Protein AF-A0A5D4XPS7-F1 (afdb_monomer)

Structure (mmCIF, N/CA/C/O backbone):
data_AF-A0A5D4XPS7-F1
#
_entry.id   AF-A0A5D4XPS7-F1
#
loop_
_atom_site.group_PDB
_atom_site.id
_atom_site.type_symbol
_atom_site.label_atom_id
_atom_site.label_alt_id
_atom_site.label_comp_id
_atom_site.label_asym_id
_atom_site.label_entity_id
_atom_site.label_seq_id
_atom_site.pdbx_PDB_ins_code
_atom_site.Cartn_x
_atom_site.Cartn_y
_atom_site.Cartn_z
_atom_site.occupancy
_atom_site.B_iso_or_equiv
_atom_site.auth_seq_id
_atom_site.auth_comp_id
_atom_site.auth_asym_id
_atom_site.auth_atom_id
_atom_site.pdbx_PDB_model_num
ATOM 1 N N . MET A 1 1 ? 39.980 9.188 -31.873 1.00 44.34 1 MET A N 1
ATOM 2 C CA . MET A 1 1 ? 38.703 8.887 -31.192 1.00 44.34 1 MET A CA 1
ATOM 3 C C . MET A 1 1 ? 39.044 8.395 -29.801 1.00 44.34 1 MET A C 1
ATOM 5 O O . MET A 1 1 ? 39.620 7.324 -29.683 1.00 44.34 1 MET A O 1
ATOM 9 N N . GLN A 1 2 ? 38.826 9.228 -28.786 1.00 41.78 2 GLN A N 1
ATOM 10 C CA . GLN A 1 2 ? 39.013 8.862 -27.382 1.00 41.78 2 GLN A CA 1
ATOM 11 C C . GLN A 1 2 ? 37.718 8.204 -26.903 1.00 41.78 2 GLN A C 1
ATOM 13 O O . GLN A 1 2 ? 36.643 8.767 -27.108 1.00 41.78 2 GLN A O 1
ATOM 18 N N . ALA A 1 3 ? 37.827 6.999 -26.347 1.00 45.41 3 ALA A N 1
ATOM 19 C CA . ALA A 1 3 ? 36.728 6.337 -25.664 1.00 45.41 3 ALA A CA 1
ATOM 20 C C . ALA A 1 3 ? 36.343 7.187 -24.447 1.00 45.41 3 ALA A C 1
ATOM 22 O O . ALA A 1 3 ? 37.212 7.554 -23.655 1.00 45.41 3 ALA A O 1
ATOM 23 N N . ALA A 1 4 ? 35.065 7.550 -24.351 1.00 45.12 4 ALA A N 1
ATOM 24 C CA . ALA A 1 4 ? 34.533 8.203 -23.170 1.00 45.12 4 ALA A CA 1
ATOM 25 C C . ALA A 1 4 ? 34.542 7.191 -22.021 1.00 45.12 4 ALA A C 1
ATOM 27 O O . ALA A 1 4 ? 33.941 6.122 -22.115 1.00 45.12 4 ALA A O 1
ATOM 28 N N . ASP A 1 5 ? 35.275 7.546 -20.977 1.00 45.25 5 ASP A N 1
ATOM 29 C CA . ASP A 1 5 ? 35.349 6.845 -19.708 1.00 45.25 5 ASP A CA 1
ATOM 30 C C . ASP A 1 5 ? 33.995 7.008 -18.998 1.00 45.25 5 ASP A C 1
ATOM 32 O O . ASP A 1 5 ? 33.652 8.094 -18.520 1.00 45.25 5 ASP A O 1
ATOM 36 N N . VAL A 1 6 ? 33.165 5.961 -19.018 1.00 51.44 6 VAL A N 1
ATOM 37 C CA . VAL A 1 6 ? 31.912 5.925 -18.255 1.00 51.44 6 VAL A CA 1
ATOM 38 C C . VAL A 1 6 ? 32.294 5.607 -16.817 1.00 51.44 6 VAL A C 1
ATOM 40 O O . VAL A 1 6 ? 32.421 4.450 -16.427 1.00 51.44 6 VAL A O 1
ATOM 43 N N . SER A 1 7 ? 32.532 6.663 -16.044 1.00 47.09 7 SER A N 1
ATOM 44 C CA . SER A 1 7 ? 32.774 6.579 -14.607 1.00 47.09 7 SER A CA 1
ATOM 45 C C . SER A 1 7 ? 31.604 5.868 -13.920 1.00 47.09 7 SER A C 1
ATOM 47 O O . SER A 1 7 ? 30.506 6.416 -13.805 1.00 47.09 7 SER A O 1
ATOM 49 N N . SER A 1 8 ? 31.842 4.641 -13.456 1.00 55.25 8 SER A N 1
ATOM 50 C CA . SER A 1 8 ? 30.945 3.871 -12.595 1.00 55.25 8 SER A CA 1
ATOM 51 C C . SER A 1 8 ? 30.990 4.437 -11.170 1.00 55.25 8 SER A C 1
ATOM 53 O O . SER A 1 8 ? 31.601 3.862 -10.266 1.00 55.25 8 SER A O 1
ATOM 55 N N . GLY A 1 9 ? 30.398 5.616 -10.978 1.00 47.28 9 GLY A N 1
ATOM 56 C CA . GLY A 1 9 ? 30.075 6.116 -9.644 1.00 47.28 9 GLY A CA 1
ATOM 57 C C . GLY A 1 9 ? 28.975 5.260 -9.000 1.00 47.28 9 GLY A C 1
ATOM 58 O O . GLY A 1 9 ? 28.216 4.608 -9.720 1.00 47.28 9 GLY A O 1
ATOM 59 N N . PRO A 1 10 ? 28.860 5.235 -7.660 1.00 48.66 10 PRO A N 1
ATOM 60 C CA . PRO A 1 10 ? 27.752 4.551 -7.008 1.00 48.66 10 PRO A CA 1
ATOM 61 C C . PRO A 1 10 ? 26.437 5.187 -7.471 1.00 48.66 10 PRO A C 1
ATOM 63 O O . PRO A 1 10 ? 26.188 6.367 -7.217 1.00 48.66 10 PRO A O 1
ATOM 66 N N . VAL A 1 11 ? 25.611 4.410 -8.175 1.00 58.53 11 VAL A N 1
ATOM 67 C CA . VAL A 1 11 ? 24.243 4.804 -8.519 1.00 58.53 11 VAL A CA 1
ATOM 68 C C . VAL A 1 11 ? 23.503 4.994 -7.199 1.00 58.53 11 VAL A C 1
ATOM 70 O O . VAL A 1 11 ? 23.379 4.056 -6.411 1.00 58.53 11 VAL A O 1
ATOM 73 N N . ALA A 1 12 ? 23.083 6.226 -6.913 1.00 67.44 12 ALA A N 1
ATOM 74 C CA . ALA A 1 12 ? 22.294 6.509 -5.723 1.00 67.44 12 ALA A CA 1
ATOM 75 C C . ALA A 1 12 ? 21.008 5.672 -5.766 1.00 67.44 12 ALA A C 1
ATOM 77 O O . ALA A 1 12 ? 20.373 5.565 -6.816 1.00 67.44 12 ALA A O 1
ATOM 78 N N . ALA A 1 13 ? 20.633 5.073 -4.634 1.00 68.88 13 ALA A N 1
ATOM 79 C CA . ALA A 1 13 ? 19.375 4.345 -4.546 1.00 68.88 13 ALA A CA 1
ATOM 80 C C . ALA A 1 13 ? 18.206 5.288 -4.900 1.00 68.88 13 ALA A C 1
ATOM 82 O O . ALA A 1 13 ? 18.238 6.458 -4.496 1.00 68.88 13 ALA A O 1
ATOM 83 N N . PRO A 1 14 ? 17.194 4.814 -5.651 1.00 85.94 14 PRO A N 1
ATOM 84 C CA . PRO A 1 14 ? 16.041 5.636 -5.988 1.00 85.94 14 PRO A CA 1
ATOM 85 C C . PRO A 1 14 ? 15.362 6.165 -4.712 1.00 85.94 14 PRO A C 1
ATOM 87 O O . PRO A 1 14 ? 15.366 5.472 -3.689 1.00 85.94 14 PRO A O 1
ATOM 90 N N . PRO A 1 15 ? 14.779 7.376 -4.731 1.00 93.00 15 PRO A N 1
ATOM 91 C CA . PRO A 1 15 ? 14.067 7.912 -3.577 1.00 93.00 15 PRO A CA 1
ATOM 92 C C . PRO A 1 15 ? 12.912 7.002 -3.146 1.00 93.00 15 PRO A C 1
ATOM 94 O O . PRO A 1 15 ? 12.106 6.581 -3.976 1.00 93.00 15 PRO A O 1
ATOM 97 N N . LEU A 1 16 ? 12.804 6.737 -1.843 1.00 95.12 16 LEU A N 1
ATOM 98 C CA . LEU A 1 16 ? 11.671 6.029 -1.254 1.00 95.12 16 LEU A CA 1
ATOM 99 C C . LEU A 1 16 ? 10.563 7.026 -0.891 1.00 95.12 16 LEU A C 1
ATOM 101 O O . LEU A 1 16 ? 10.790 8.004 -0.180 1.00 95.12 16 LEU A O 1
ATOM 105 N N . ALA A 1 17 ? 9.349 6.750 -1.350 1.00 97.12 17 ALA A N 1
ATOM 106 C CA . ALA A 1 17 ? 8.132 7.416 -0.923 1.00 97.12 17 ALA A CA 1
ATOM 107 C C . ALA A 1 17 ? 7.224 6.420 -0.202 1.00 97.12 17 ALA A C 1
ATOM 109 O O . ALA A 1 17 ? 7.043 5.283 -0.641 1.00 97.12 17 ALA A O 1
ATOM 110 N N . ILE A 1 18 ? 6.624 6.855 0.906 1.00 98.31 18 ILE A N 1
ATOM 111 C CA . ILE A 1 18 ? 5.728 6.016 1.702 1.00 98.31 18 ILE A CA 1
ATOM 112 C C . ILE A 1 18 ? 4.427 6.768 1.909 1.00 98.31 18 ILE A C 1
ATOM 114 O O . ILE A 1 18 ? 4.424 7.900 2.394 1.00 98.31 18 ILE A O 1
ATOM 118 N N . PHE A 1 19 ? 3.305 6.154 1.551 1.00 98.38 19 PHE A N 1
ATOM 119 C CA . PHE A 1 19 ? 2.010 6.819 1.620 1.00 98.38 19 PHE A CA 1
ATOM 120 C C . PHE A 1 19 ? 0.863 5.842 1.839 1.00 98.38 19 PHE A C 1
ATOM 122 O O . PHE A 1 19 ? 0.928 4.670 1.476 1.00 98.38 19 PHE A O 1
ATOM 129 N N . VAL A 1 20 ? -0.222 6.351 2.418 1.00 98.44 20 VAL A N 1
ATOM 130 C CA . VAL A 1 20 ? -1.522 5.687 2.368 1.00 98.44 20 VAL A CA 1
ATOM 131 C C . VAL A 1 20 ? -2.231 6.127 1.097 1.00 98.44 20 VAL A C 1
ATOM 133 O O . VAL A 1 20 ? -2.405 7.330 0.880 1.00 98.44 20 VAL A O 1
ATOM 136 N N . GLY A 1 21 ? -2.661 5.172 0.279 1.00 97.88 21 GLY A N 1
ATOM 137 C CA . GLY A 1 21 ? -3.407 5.418 -0.951 1.00 97.88 21 GLY A CA 1
ATOM 138 C C . GLY A 1 21 ? -4.725 4.653 -1.001 1.00 97.88 21 GLY A C 1
ATOM 139 O O . GLY A 1 21 ? -4.841 3.579 -0.411 1.00 97.88 21 GLY A O 1
ATOM 140 N N . ARG A 1 22 ? -5.699 5.200 -1.736 1.00 97.62 22 ARG A N 1
ATOM 141 C CA . ARG A 1 22 ? -6.891 4.474 -2.194 1.00 97.62 22 ARG A CA 1
ATOM 142 C C . ARG A 1 22 ? -6.616 3.837 -3.549 1.00 97.62 22 ARG A C 1
ATOM 144 O O . ARG A 1 22 ? -6.176 4.542 -4.454 1.00 97.62 22 ARG A O 1
ATOM 151 N N . LEU A 1 23 ? -6.881 2.545 -3.686 1.00 97.25 23 LEU A N 1
ATOM 152 C CA . LEU A 1 23 ? -6.766 1.830 -4.950 1.00 97.25 23 LEU A CA 1
ATOM 153 C C . LEU A 1 23 ? -7.866 2.299 -5.911 1.00 97.25 23 LEU A C 1
ATOM 155 O O . LEU A 1 23 ? -9.039 2.316 -5.556 1.00 97.25 23 LEU A O 1
ATOM 159 N N . LEU A 1 24 ? -7.478 2.694 -7.121 1.00 97.06 24 LEU A N 1
ATOM 160 C CA . LEU A 1 24 ? -8.392 3.130 -8.178 1.00 97.06 24 LEU A CA 1
ATOM 161 C C . LEU A 1 24 ? -8.594 2.043 -9.232 1.00 97.06 24 LEU A C 1
ATOM 163 O O . LEU A 1 24 ? -9.715 1.821 -9.677 1.00 97.06 24 LEU A O 1
ATOM 167 N N . SER A 1 25 ? -7.512 1.385 -9.649 1.00 96.81 25 SER A N 1
ATOM 168 C CA . SER A 1 25 ? -7.567 0.319 -10.646 1.00 96.81 25 SER A CA 1
ATOM 169 C C . SER A 1 25 ? -6.362 -0.609 -10.554 1.00 96.81 25 SER A C 1
ATOM 171 O O . SER A 1 25 ? -5.295 -0.232 -10.060 1.00 96.81 25 SER A O 1
ATOM 173 N N . ILE A 1 26 ? -6.553 -1.814 -11.078 1.00 95.75 26 ILE A N 1
ATOM 174 C CA . ILE A 1 26 ? -5.530 -2.838 -11.259 1.00 95.75 26 ILE A CA 1
ATOM 175 C C . ILE A 1 26 ? -5.499 -3.156 -12.751 1.00 95.75 26 ILE A C 1
ATOM 177 O O . ILE A 1 26 ? -6.541 -3.396 -13.355 1.00 95.75 26 ILE A O 1
ATOM 181 N N . GLU A 1 27 ? -4.313 -3.148 -13.340 1.00 94.31 27 GLU A N 1
ATOM 182 C CA . GLU A 1 27 ? -4.081 -3.553 -14.724 1.00 94.31 27 GLU A CA 1
ATOM 183 C C . GLU A 1 27 ? -3.047 -4.677 -14.718 1.00 94.31 27 GLU A C 1
ATOM 185 O O . GLU A 1 27 ? -1.959 -4.504 -14.175 1.00 94.31 27 GLU A O 1
ATOM 190 N N . GLU A 1 28 ? -3.389 -5.834 -15.276 1.00 91.50 28 GLU A N 1
ATOM 191 C CA . GLU A 1 28 ? -2.428 -6.917 -15.489 1.00 91.50 28 GLU A CA 1
ATOM 192 C C . GLU A 1 28 ? -1.518 -6.565 -16.670 1.00 91.50 28 GLU A C 1
ATOM 194 O O . GLU A 1 28 ? -1.976 -6.023 -17.678 1.00 91.50 28 GLU A O 1
ATOM 199 N N . VAL A 1 29 ? -0.224 -6.843 -16.538 1.00 90.38 29 VAL A N 1
ATOM 200 C CA . VAL A 1 29 ? 0.773 -6.544 -17.569 1.00 90.38 29 VAL A CA 1
ATOM 201 C C . VAL A 1 29 ? 1.619 -7.765 -17.881 1.00 90.38 29 VAL A C 1
ATOM 203 O O . VAL A 1 29 ? 1.884 -8.592 -17.011 1.00 90.38 29 VAL A O 1
ATOM 206 N N . ASP A 1 30 ? 2.086 -7.829 -19.127 1.00 86.62 30 ASP A N 1
ATOM 207 C CA . ASP A 1 30 ? 2.948 -8.907 -19.604 1.00 86.62 30 ASP A CA 1
ATOM 208 C C . ASP A 1 30 ? 4.204 -9.032 -18.733 1.00 86.62 30 ASP A C 1
ATOM 210 O O . ASP A 1 30 ? 4.862 -8.032 -18.428 1.00 86.62 30 ASP A O 1
ATOM 214 N N . THR A 1 31 ? 4.527 -10.254 -18.326 1.00 84.81 31 THR A N 1
ATOM 215 C CA . THR A 1 31 ? 5.698 -10.572 -17.510 1.00 84.81 31 THR A CA 1
ATOM 216 C C . THR A 1 31 ? 6.909 -10.974 -18.340 1.00 84.81 31 THR A C 1
ATOM 218 O O . THR A 1 31 ? 7.999 -11.092 -17.773 1.00 84.81 31 THR A O 1
ATOM 221 N N . ASP A 1 32 ? 6.759 -11.130 -19.660 1.00 79.06 32 ASP A N 1
ATOM 222 C CA . ASP A 1 32 ? 7.887 -11.327 -20.560 1.00 79.06 32 ASP A CA 1
ATOM 223 C C . ASP A 1 32 ? 8.780 -10.077 -20.552 1.00 79.06 32 ASP A C 1
ATOM 225 O O . ASP A 1 32 ? 8.355 -8.937 -20.778 1.00 79.06 32 ASP A O 1
ATOM 229 N N . CYS A 1 33 ? 10.049 -10.285 -20.229 1.00 74.38 33 CYS A N 1
ATOM 230 C CA . CYS A 1 33 ? 11.081 -9.258 -20.192 1.00 74.38 33 CYS A CA 1
ATOM 231 C C . CYS A 1 33 ? 12.250 -9.580 -21.138 1.00 74.38 33 CYS A C 1
ATOM 233 O O . CYS A 1 33 ? 13.291 -8.927 -21.063 1.00 74.38 33 CYS A O 1
ATOM 235 N N . GLY A 1 34 ? 12.053 -10.529 -22.060 1.00 73.25 34 GLY A N 1
ATOM 236 C CA . GLY A 1 34 ? 12.983 -10.865 -23.128 1.00 73.25 34 GLY A CA 1
ATOM 237 C C . GLY A 1 34 ? 14.111 -11.816 -22.727 1.00 73.25 34 GLY A C 1
ATOM 238 O O . GLY A 1 34 ? 14.169 -12.375 -21.629 1.00 73.25 34 GLY A O 1
ATOM 239 N N . GLU A 1 35 ? 15.037 -12.014 -23.664 1.00 63.91 35 GLU A N 1
ATOM 240 C CA . GLU A 1 35 ? 16.210 -12.861 -23.462 1.00 63.91 35 GLU A CA 1
ATOM 241 C C . GLU A 1 35 ? 17.096 -12.247 -22.363 1.00 63.91 35 GLU A C 1
ATOM 243 O O . GLU A 1 35 ? 17.507 -11.092 -22.468 1.00 63.91 35 GLU A O 1
ATOM 248 N N . ASN A 1 36 ? 17.417 -13.034 -21.328 1.00 67.56 36 ASN A N 1
ATOM 249 C CA . ASN A 1 36 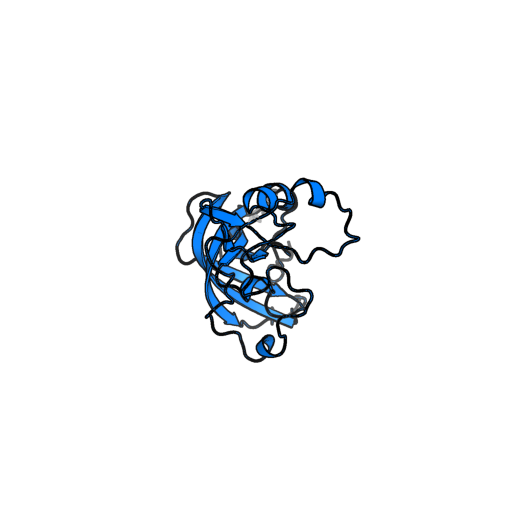? 18.226 -12.680 -20.142 1.00 67.56 36 ASN A CA 1
ATOM 250 C C . ASN A 1 36 ? 17.485 -12.119 -18.917 1.00 67.56 36 ASN A C 1
ATOM 252 O O . ASN A 1 36 ? 18.138 -11.606 -18.004 1.00 67.56 36 ASN A O 1
ATOM 256 N N . CYS A 1 37 ? 16.166 -12.283 -18.828 1.00 68.31 37 CYS A N 1
ATOM 257 C CA . CYS A 1 37 ? 15.444 -12.029 -17.588 1.00 68.31 37 CYS A CA 1
ATOM 258 C C . CYS A 1 37 ? 14.810 -13.301 -17.001 1.00 68.31 37 CYS A C 1
ATOM 260 O O . CYS A 1 37 ? 14.457 -14.233 -17.723 1.00 68.31 37 CYS A O 1
ATOM 262 N N . ALA A 1 38 ? 14.674 -13.348 -15.673 1.00 67.69 38 ALA A N 1
ATOM 263 C CA . ALA A 1 38 ? 13.830 -14.350 -15.031 1.00 67.69 38 ALA A CA 1
ATOM 264 C C . ALA A 1 38 ? 12.374 -13.868 -15.134 1.00 67.69 38 ALA A C 1
ATOM 266 O O . ALA A 1 38 ? 12.076 -12.803 -14.583 1.00 67.69 38 ALA A O 1
ATOM 267 N N . PRO A 1 39 ? 11.486 -14.591 -15.840 1.00 71.00 39 PRO A N 1
ATOM 268 C CA . PRO A 1 39 ? 10.094 -14.189 -15.937 1.00 71.00 39 PRO A CA 1
ATOM 269 C C . PRO A 1 39 ? 9.426 -14.293 -14.565 1.00 71.00 39 PRO A C 1
ATOM 271 O O . PRO A 1 39 ? 9.730 -15.183 -13.764 1.00 71.00 39 PRO A O 1
ATOM 274 N N . PHE A 1 40 ? 8.496 -13.380 -14.311 1.00 81.75 40 PHE A N 1
ATOM 275 C CA . PHE A 1 40 ? 7.566 -13.496 -13.196 1.00 81.75 40 PHE A CA 1
ATOM 276 C C . PHE A 1 40 ? 6.306 -14.221 -13.647 1.00 81.75 40 PHE A C 1
ATOM 278 O O . PHE A 1 40 ? 5.916 -14.146 -14.810 1.00 81.75 40 PHE A O 1
ATOM 285 N N . ASP A 1 41 ? 5.641 -14.890 -12.712 1.00 82.56 41 ASP A N 1
ATOM 286 C CA . ASP A 1 41 ? 4.363 -15.545 -13.003 1.00 82.56 41 ASP A CA 1
ATOM 287 C C . ASP A 1 41 ? 3.223 -14.523 -13.115 1.00 82.56 41 ASP A C 1
ATOM 289 O O . ASP A 1 41 ? 2.174 -14.824 -13.671 1.00 82.56 41 ASP A O 1
ATOM 293 N N . SER A 1 42 ? 3.423 -13.317 -12.571 1.00 86.19 42 SER A N 1
ATOM 294 C CA . SER A 1 42 ? 2.423 -12.252 -12.544 1.00 86.19 42 SER A CA 1
ATOM 295 C C . SER A 1 42 ? 3.047 -10.854 -12.558 1.00 86.19 42 SER A C 1
ATOM 297 O O . SER A 1 42 ? 4.115 -10.624 -11.977 1.00 86.19 42 SER A O 1
ATOM 299 N N . GLY A 1 43 ? 2.361 -9.916 -13.211 1.00 89.81 43 GLY A N 1
ATOM 300 C CA . GLY A 1 43 ? 2.746 -8.514 -13.324 1.00 89.81 43 GLY A CA 1
ATOM 301 C C . GLY A 1 43 ? 1.516 -7.618 -13.274 1.00 89.81 43 GLY A C 1
ATOM 302 O O . GLY A 1 43 ? 0.525 -7.891 -13.945 1.00 89.81 43 GLY A O 1
ATOM 303 N N . TYR A 1 44 ? 1.576 -6.535 -12.498 1.00 92.31 44 TYR A N 1
ATOM 304 C CA . TYR A 1 44 ? 0.479 -5.572 -12.397 1.00 92.31 44 TYR A CA 1
ATOM 305 C C . TYR A 1 44 ? 0.977 -4.131 -12.356 1.00 92.31 44 TYR A C 1
ATOM 307 O O . TYR A 1 44 ? 2.012 -3.818 -11.761 1.00 92.31 44 TYR A O 1
ATOM 315 N N . VAL A 1 45 ? 0.165 -3.235 -12.907 1.00 94.88 45 VAL A N 1
ATOM 316 C CA . VAL A 1 45 ? 0.181 -1.807 -12.606 1.00 94.88 45 VAL A CA 1
ATOM 317 C C . VAL A 1 45 ? -0.974 -1.512 -11.657 1.00 94.88 45 VAL A C 1
ATOM 319 O O . VAL A 1 45 ? -2.145 -1.695 -11.987 1.00 94.88 45 VAL A O 1
ATOM 322 N N . LEU A 1 46 ? -0.637 -1.028 -10.466 1.00 96.44 46 LEU A N 1
ATOM 323 C CA . LEU A 1 46 ? -1.595 -0.605 -9.455 1.00 96.44 46 LEU A CA 1
ATOM 324 C C . LEU A 1 46 ? -1.697 0.920 -9.470 1.00 96.44 46 LEU A C 1
ATOM 326 O O . LEU A 1 46 ? -0.689 1.619 -9.336 1.00 96.44 46 LEU A O 1
ATOM 330 N N . VAL A 1 47 ? -2.908 1.451 -9.622 1.00 97.81 47 VAL A N 1
ATOM 331 C CA . VAL A 1 47 ? -3.145 2.898 -9.684 1.00 97.81 47 VAL A CA 1
ATOM 332 C C . VAL A 1 47 ? -3.775 3.362 -8.381 1.00 97.81 47 VAL A C 1
ATOM 334 O O . VAL A 1 47 ? -4.862 2.915 -8.027 1.00 97.81 47 VAL A O 1
ATOM 337 N N . TYR A 1 48 ? -3.117 4.282 -7.679 1.00 97.94 48 TYR A N 1
ATOM 338 C CA . TYR A 1 48 ? -3.547 4.765 -6.369 1.00 97.94 48 TYR A CA 1
ATOM 339 C C . TYR A 1 48 ? -3.776 6.276 -6.348 1.00 97.94 48 TYR A C 1
ATOM 341 O O . TYR A 1 48 ? -3.003 7.049 -6.907 1.00 97.94 48 TYR A O 1
ATOM 349 N N . GLN A 1 49 ? -4.801 6.713 -5.622 1.00 97.88 49 GLN A N 1
ATOM 350 C CA . GLN A 1 49 ? -4.950 8.096 -5.179 1.00 97.88 49 GLN A CA 1
ATOM 351 C C . GLN A 1 49 ? -4.260 8.264 -3.816 1.00 97.88 49 GLN A C 1
ATOM 353 O O . GLN A 1 49 ? -4.729 7.665 -2.842 1.00 97.88 49 GLN A O 1
ATOM 358 N N . PRO A 1 50 ? -3.194 9.077 -3.684 1.00 97.88 50 PRO A N 1
ATOM 359 C CA . PRO A 1 50 ? -2.595 9.359 -2.382 1.00 97.88 50 PRO A CA 1
ATOM 360 C C . PRO A 1 50 ? -3.588 10.057 -1.448 1.00 97.88 50 PRO A C 1
ATOM 362 O O . PRO A 1 50 ? -4.210 11.054 -1.813 1.00 97.88 50 PRO A O 1
ATOM 365 N N . LEU A 1 51 ? -3.719 9.540 -0.227 1.00 97.25 51 LEU A N 1
ATOM 366 C CA . LEU A 1 51 ? -4.562 10.103 0.832 1.00 97.25 51 LEU A CA 1
ATOM 367 C C . LEU A 1 51 ? -3.730 10.774 1.927 1.00 97.25 51 LEU A C 1
ATOM 369 O O . LEU A 1 51 ? -4.132 11.799 2.474 1.00 97.25 51 LEU A O 1
ATOM 373 N N . LYS A 1 52 ? -2.577 10.187 2.271 1.00 97.25 52 LYS A N 1
ATOM 374 C CA . LYS A 1 52 ? -1.656 10.710 3.287 1.00 97.25 52 LYS A CA 1
ATOM 375 C C . LYS A 1 52 ? -0.222 10.327 2.937 1.00 97.25 52 LYS A C 1
ATOM 377 O O . LYS A 1 52 ? 0.082 9.141 2.862 1.00 97.25 52 LYS A O 1
ATOM 382 N N . SER A 1 53 ? 0.650 11.319 2.776 1.00 97.44 53 SER A N 1
ATOM 383 C CA . SER A 1 53 ? 2.096 11.085 2.703 1.00 97.44 53 SER A CA 1
ATOM 384 C C . SER A 1 53 ? 2.652 10.817 4.105 1.00 97.44 53 SER A C 1
ATOM 386 O O . SER A 1 53 ? 2.271 11.494 5.065 1.00 97.44 53 SER A O 1
ATOM 388 N N . MET A 1 54 ? 3.508 9.805 4.216 1.00 96.81 54 MET A N 1
ATOM 389 C CA . MET A 1 54 ? 4.203 9.403 5.442 1.00 96.81 54 MET A CA 1
ATOM 390 C C . MET A 1 54 ? 5.705 9.696 5.326 1.00 96.81 54 MET A C 1
ATOM 392 O O . MET A 1 54 ? 6.319 10.097 6.309 1.00 96.81 54 MET A O 1
ATOM 396 N N . GLU A 1 55 ? 6.266 9.550 4.120 1.00 95.44 55 GLU A N 1
ATOM 397 C CA . GLU A 1 55 ? 7.655 9.858 3.767 1.00 95.44 55 GLU A CA 1
ATOM 398 C C . GLU A 1 55 ? 7.753 10.269 2.285 1.00 95.44 55 GLU A C 1
ATOM 400 O O . GLU A 1 55 ? 6.928 9.852 1.471 1.00 95.44 55 GLU A O 1
ATOM 405 N N . GLY A 1 56 ? 8.748 11.087 1.923 1.00 86.75 56 GLY A N 1
ATOM 406 C CA . GLY A 1 56 ? 9.002 11.492 0.529 1.00 86.75 56 GLY A CA 1
ATOM 407 C C . GLY A 1 56 ? 8.222 12.722 0.034 1.00 86.75 56 GLY A C 1
ATOM 408 O O . GLY A 1 56 ? 8.397 13.137 -1.107 1.00 86.75 56 GLY A O 1
ATOM 409 N N . GLY A 1 57 ? 7.407 13.358 0.885 1.00 88.94 57 GLY A N 1
ATOM 410 C CA . GLY A 1 57 ? 6.657 14.576 0.541 1.00 88.94 57 GLY A CA 1
ATOM 411 C C . GLY A 1 57 ? 5.375 14.320 -0.272 1.00 88.94 57 GLY A C 1
ATOM 412 O O . GLY A 1 57 ? 4.916 13.179 -0.363 1.00 88.94 57 GLY A O 1
ATOM 413 N N . PRO A 1 58 ? 4.718 15.375 -0.796 1.00 89.25 58 PRO A N 1
ATOM 414 C CA . PRO A 1 58 ? 3.516 15.231 -1.617 1.00 89.25 58 PRO A CA 1
ATOM 415 C C . PRO A 1 58 ? 3.808 14.479 -2.921 1.00 89.25 58 PRO A C 1
ATOM 417 O O . PRO A 1 58 ? 4.753 14.814 -3.630 1.00 89.25 58 PRO A O 1
ATOM 420 N N . LEU A 1 59 ? 2.962 13.503 -3.250 1.00 92.50 59 LEU A N 1
ATOM 421 C CA . LEU A 1 59 ? 3.055 12.712 -4.478 1.00 92.50 59 LEU A CA 1
ATOM 422 C C . LEU A 1 59 ? 2.063 13.205 -5.541 1.00 92.50 59 LEU A C 1
ATOM 424 O O . LEU A 1 59 ? 1.019 13.768 -5.185 1.00 92.50 59 LEU A O 1
ATOM 428 N N . PRO A 1 60 ? 2.347 12.976 -6.837 1.00 91.31 60 PRO A N 1
ATOM 429 C CA . PRO A 1 60 ? 1.361 13.174 -7.893 1.00 91.31 60 PRO A CA 1
ATOM 430 C C . PRO A 1 60 ? 0.128 12.290 -7.661 1.00 91.31 60 PRO A C 1
ATOM 432 O O . PRO A 1 60 ? 0.194 11.270 -6.982 1.00 91.31 60 PRO A O 1
ATOM 435 N N . SER A 1 61 ? -1.014 12.682 -8.222 1.00 93.81 61 SER A N 1
ATOM 436 C CA . SER A 1 61 ? -2.256 11.913 -8.121 1.00 93.81 61 SER A CA 1
ATOM 437 C C . SER A 1 61 ? -2.898 11.777 -9.506 1.00 93.81 61 SER A C 1
ATOM 439 O O . SER A 1 61 ? -3.190 12.808 -10.119 1.00 93.81 61 SER A O 1
ATOM 441 N N . PRO A 1 62 ? -3.142 10.548 -10.001 1.00 96.38 62 PRO A N 1
ATOM 442 C CA . PRO A 1 62 ? -2.839 9.267 -9.354 1.00 96.38 62 PRO A CA 1
ATOM 443 C C . PRO A 1 62 ? -1.344 8.887 -9.414 1.00 96.38 62 PRO A C 1
ATOM 445 O O . PRO A 1 62 ? -0.609 9.369 -10.272 1.00 96.38 62 PRO A O 1
ATOM 448 N N . VAL A 1 63 ? -0.920 7.977 -8.534 1.00 96.38 63 VAL A N 1
ATOM 449 C CA . VAL A 1 63 ? 0.384 7.287 -8.577 1.00 96.38 63 VAL A CA 1
ATOM 450 C C . VAL A 1 63 ? 0.201 5.940 -9.272 1.00 96.38 63 VAL A C 1
ATOM 452 O O . VAL A 1 63 ? -0.743 5.214 -8.957 1.00 96.38 63 VAL A O 1
ATOM 455 N N . ARG A 1 64 ? 1.092 5.595 -10.207 1.00 96.75 64 ARG A N 1
ATOM 456 C CA . ARG A 1 64 ? 1.097 4.304 -10.914 1.00 96.75 64 A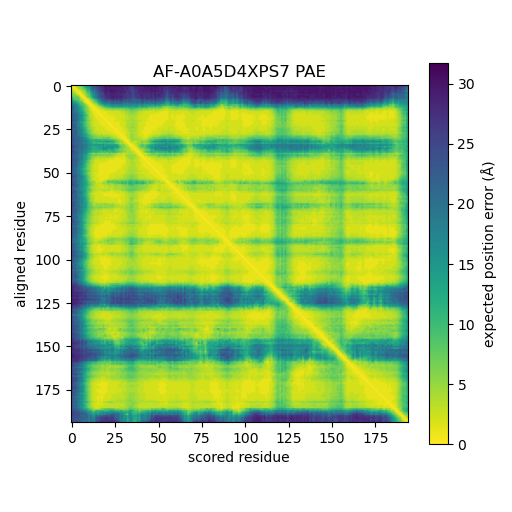RG A CA 1
ATOM 457 C C . ARG A 1 64 ? 2.286 3.489 -10.430 1.00 96.75 64 ARG A C 1
ATOM 459 O O . ARG A 1 64 ? 3.415 3.884 -10.675 1.00 96.75 64 ARG A O 1
ATOM 466 N N . VAL A 1 65 ? 2.034 2.363 -9.775 1.00 94.50 65 VAL A N 1
ATOM 467 C CA . VAL A 1 65 ? 3.076 1.524 -9.176 1.00 94.50 65 VAL A CA 1
ATOM 468 C C . VAL A 1 65 ? 3.126 0.186 -9.892 1.00 94.50 65 VAL A C 1
ATOM 470 O O . VAL A 1 65 ? 2.097 -0.473 -10.032 1.00 94.50 65 VAL A O 1
ATOM 473 N N . GLN A 1 66 ? 4.314 -0.235 -10.317 1.00 92.81 66 GLN A N 1
ATOM 474 C CA . GLN A 1 66 ? 4.519 -1.568 -10.871 1.00 92.81 66 GLN A CA 1
ATOM 475 C C . GLN A 1 66 ? 4.845 -2.593 -9.786 1.00 92.81 66 GLN A C 1
ATOM 477 O O . GLN A 1 66 ? 5.603 -2.332 -8.845 1.00 92.81 66 GLN A O 1
ATOM 482 N N . PHE A 1 67 ? 4.282 -3.783 -9.960 1.00 91.25 67 PHE A N 1
ATOM 483 C CA . PHE A 1 67 ? 4.565 -4.967 -9.170 1.00 91.25 67 PHE A CA 1
ATOM 484 C C . PHE A 1 67 ? 4.773 -6.157 -10.103 1.00 91.25 67 PHE A C 1
ATOM 486 O O . PHE A 1 67 ? 3.980 -6.378 -11.013 1.00 91.25 67 PHE A O 1
ATOM 493 N N . PHE A 1 68 ? 5.792 -6.960 -9.814 1.00 87.81 68 PHE A N 1
ATOM 494 C CA . PHE A 1 68 ? 6.002 -8.266 -10.424 1.00 87.81 68 PHE A CA 1
ATOM 495 C C . PHE A 1 68 ? 6.247 -9.296 -9.322 1.00 87.81 68 PHE A C 1
ATOM 497 O O . PHE A 1 68 ? 6.919 -8.999 -8.327 1.00 87.81 68 PHE A O 1
ATOM 504 N N . GLY A 1 69 ? 5.694 -10.497 -9.474 1.00 84.00 69 GLY A N 1
ATOM 505 C CA . GLY A 1 69 ? 5.790 -11.529 -8.448 1.00 84.00 69 GLY A CA 1
ATOM 506 C C . GLY A 1 69 ? 5.411 -12.929 -8.921 1.00 84.00 69 GLY A C 1
ATOM 507 O O . GLY A 1 69 ? 4.948 -13.134 -10.039 1.00 84.00 69 GLY A O 1
ATOM 508 N N . HIS A 1 70 ? 5.610 -13.899 -8.031 1.00 82.75 70 HIS A N 1
ATOM 509 C CA . HIS A 1 70 ? 5.362 -15.327 -8.282 1.00 82.75 70 HIS A CA 1
ATOM 510 C C . HIS A 1 70 ? 4.024 -15.838 -7.722 1.00 82.75 70 HIS A C 1
ATOM 512 O O . HIS A 1 70 ? 3.707 -17.018 -7.818 1.00 82.75 70 HIS A O 1
ATOM 518 N N . TYR A 1 71 ? 3.254 -14.968 -7.063 1.00 79.56 71 TYR A N 1
ATOM 519 C CA . TYR A 1 71 ? 2.092 -15.370 -6.261 1.00 79.56 71 TYR A CA 1
ATOM 52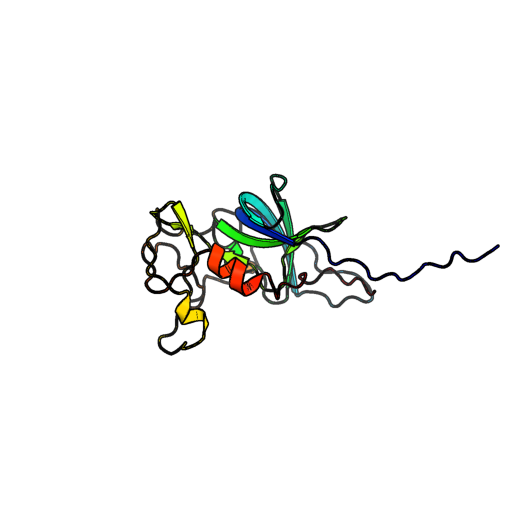0 C C . TYR A 1 71 ? 0.802 -14.648 -6.658 1.00 79.56 71 TYR A C 1
ATOM 522 O O . TYR A 1 71 ? -0.142 -14.619 -5.868 1.00 79.56 71 TYR A O 1
ATOM 530 N N . GLY A 1 72 ? 0.768 -14.063 -7.856 1.00 86.38 72 GLY A N 1
ATOM 531 C CA . GLY A 1 72 ? -0.367 -13.282 -8.329 1.00 86.38 72 GLY A CA 1
ATOM 532 C C . GLY A 1 72 ? -0.475 -11.919 -7.650 1.00 86.38 72 GLY A C 1
ATOM 533 O O . GLY A 1 72 ? 0.503 -11.361 -7.134 1.00 86.38 72 GLY A O 1
ATOM 534 N N . LEU A 1 73 ? -1.693 -11.385 -7.648 1.00 88.81 73 LEU A N 1
ATOM 535 C CA . LEU A 1 73 ? -2.020 -10.065 -7.134 1.00 88.81 73 LEU A CA 1
ATOM 536 C C . LEU A 1 73 ? -1.667 -9.962 -5.640 1.00 88.81 73 LEU A C 1
ATOM 538 O O . LEU A 1 73 ? -2.133 -10.784 -4.837 1.00 88.81 73 LEU A O 1
ATOM 542 N N . PRO A 1 74 ? -0.911 -8.930 -5.216 1.00 88.81 74 PRO A N 1
ATOM 543 C CA . PRO A 1 74 ? -0.553 -8.779 -3.817 1.00 88.81 74 PRO A CA 1
ATOM 544 C C . PRO A 1 74 ? -1.802 -8.635 -2.943 1.00 88.81 74 PRO A C 1
ATOM 546 O O . PRO A 1 74 ? -2.731 -7.891 -3.255 1.00 88.81 74 PRO A O 1
ATOM 549 N N . SER A 1 75 ? -1.820 -9.327 -1.802 1.00 87.81 75 SER A N 1
ATOM 550 C CA . SER A 1 75 ? -3.015 -9.438 -0.954 1.00 87.81 75 SER A CA 1
ATOM 551 C C . SER A 1 75 ? -3.553 -8.091 -0.461 1.00 87.81 75 SER A C 1
ATOM 553 O O . SER A 1 75 ? -4.767 -7.934 -0.326 1.00 87.81 75 SER A O 1
ATOM 555 N N . PHE A 1 76 ? -2.687 -7.093 -0.249 1.00 91.25 76 PHE A N 1
ATOM 556 C CA . PHE A 1 76 ? -3.106 -5.745 0.147 1.00 91.25 76 PHE A CA 1
ATOM 557 C C . PHE A 1 76 ? -3.942 -5.033 -0.929 1.00 91.25 76 PHE A C 1
ATOM 559 O O . PHE A 1 76 ? -4.747 -4.173 -0.586 1.00 91.25 76 PHE A O 1
ATOM 566 N N . ALA A 1 77 ? -3.795 -5.393 -2.211 1.00 92.50 77 ALA A N 1
ATOM 567 C CA . ALA A 1 77 ? -4.544 -4.790 -3.316 1.00 92.50 77 ALA A CA 1
ATOM 568 C C . ALA A 1 77 ? -6.008 -5.261 -3.366 1.00 92.50 77 ALA A C 1
ATOM 570 O O . ALA A 1 77 ? -6.790 -4.794 -4.181 1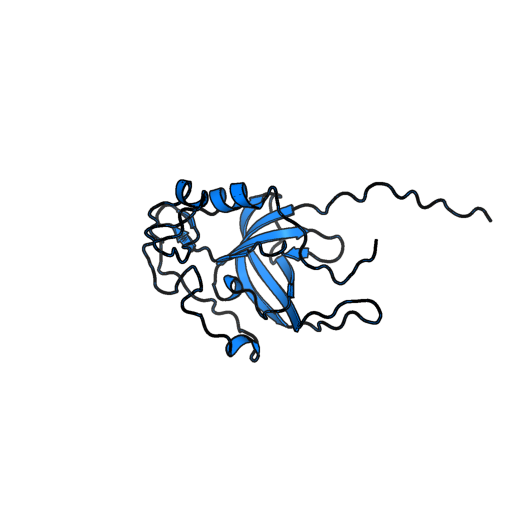.00 92.50 77 ALA A O 1
ATOM 571 N N . ARG A 1 78 ? -6.413 -6.159 -2.463 1.00 90.56 78 ARG A N 1
ATOM 572 C CA . ARG A 1 78 ? -7.807 -6.598 -2.303 1.00 90.56 78 ARG A CA 1
ATOM 573 C C . ARG A 1 78 ? -8.623 -5.677 -1.394 1.00 90.56 78 ARG A C 1
ATOM 575 O O . ARG A 1 78 ? -9.782 -5.971 -1.104 1.00 90.56 78 ARG A O 1
ATOM 582 N N . PHE A 1 79 ? -8.028 -4.585 -0.925 1.00 92.00 79 PHE A N 1
ATOM 583 C CA . PHE A 1 79 ? -8.618 -3.624 0.003 1.00 92.00 79 PHE A CA 1
ATOM 584 C C . PHE A 1 79 ? -8.663 -2.232 -0.624 1.00 92.00 79 PHE A C 1
ATOM 586 O O . PHE A 1 79 ? -7.798 -1.896 -1.431 1.00 92.00 79 PHE A O 1
ATOM 593 N N . ASP A 1 80 ? -9.657 -1.419 -0.244 1.00 92.81 80 ASP A N 1
ATOM 594 C CA . ASP A 1 80 ? -9.807 -0.053 -0.779 1.00 92.81 80 ASP A CA 1
ATOM 595 C C . ASP A 1 80 ? -8.553 0.790 -0.520 1.00 92.81 80 ASP A C 1
ATOM 597 O O . ASP A 1 80 ? -8.127 1.565 -1.370 1.00 92.81 80 ASP A O 1
ATOM 601 N N . THR A 1 81 ? -7.925 0.617 0.646 1.00 96.69 81 THR A N 1
ATOM 602 C CA . THR A 1 81 ? -6.783 1.428 1.069 1.00 96.69 81 THR A CA 1
ATOM 603 C C . THR A 1 81 ? -5.596 0.598 1.534 1.00 96.69 81 THR A C 1
ATOM 605 O O . THR A 1 81 ? -5.738 -0.381 2.270 1.00 96.69 81 THR A O 1
ATOM 608 N N . ALA A 1 82 ? -4.399 1.041 1.151 1.00 97.31 82 ALA A N 1
ATOM 609 C CA . ALA A 1 82 ? -3.138 0.407 1.516 1.00 97.31 82 ALA A CA 1
ATOM 610 C C . ALA A 1 82 ? -2.070 1.444 1.891 1.00 97.31 82 ALA A C 1
ATOM 612 O O . ALA A 1 82 ? -2.040 2.547 1.346 1.00 97.31 82 ALA A O 1
ATOM 613 N N . LEU A 1 83 ? -1.197 1.075 2.829 1.00 98.19 83 LEU A N 1
ATOM 614 C CA . LEU A 1 83 ? 0.092 1.713 3.062 1.00 98.19 83 LEU A CA 1
ATOM 615 C C . LEU A 1 83 ? 1.091 1.096 2.084 1.00 98.19 83 LEU A C 1
ATOM 617 O O . LEU A 1 83 ? 1.302 -0.118 2.108 1.00 98.19 83 LEU A O 1
ATOM 621 N N . LEU A 1 84 ? 1.687 1.930 1.244 1.00 98.06 84 LEU A N 1
ATOM 622 C CA . LEU A 1 84 ? 2.582 1.529 0.167 1.00 98.06 84 LEU A CA 1
ATOM 623 C C . LEU A 1 84 ? 3.959 2.138 0.386 1.00 98.06 84 LEU A C 1
ATOM 625 O O . LEU A 1 84 ? 4.070 3.309 0.748 1.00 98.06 84 LEU A O 1
ATOM 629 N N . PHE A 1 85 ? 4.984 1.335 0.126 1.00 97.31 85 PHE A N 1
ATOM 630 C CA . PHE A 1 85 ? 6.381 1.739 0.071 1.00 97.31 85 PHE A CA 1
ATOM 631 C C . PHE A 1 85 ? 6.783 1.667 -1.397 1.00 97.31 85 PHE A C 1
ATOM 633 O O . PHE A 1 85 ? 6.673 0.607 -2.011 1.00 97.31 85 PHE A O 1
ATOM 640 N N . VAL A 1 86 ? 7.170 2.794 -1.982 1.00 96.06 86 VAL A N 1
ATOM 641 C CA . VAL A 1 86 ? 7.360 2.924 -3.427 1.00 96.06 86 VAL A CA 1
ATOM 642 C C . VAL A 1 86 ? 8.683 3.610 -3.700 1.00 96.06 86 VAL A C 1
ATOM 644 O O . VAL A 1 86 ? 8.928 4.711 -3.215 1.00 96.06 86 VAL A O 1
ATOM 647 N N . PHE A 1 87 ? 9.526 2.970 -4.498 1.00 94.38 87 PHE A N 1
ATOM 648 C CA . PHE A 1 87 ? 10.735 3.590 -5.015 1.00 94.38 87 PHE A CA 1
ATOM 649 C C . PHE A 1 87 ? 10.397 4.353 -6.290 1.00 94.38 87 PHE A C 1
ATOM 651 O O . PHE A 1 87 ? 9.882 3.767 -7.244 1.00 94.38 87 PHE A O 1
ATOM 658 N N . LEU A 1 88 ? 10.674 5.655 -6.279 1.00 92.38 88 LEU A N 1
ATOM 659 C CA . LEU A 1 88 ? 10.412 6.557 -7.394 1.00 92.38 88 LEU A CA 1
ATOM 660 C C . LEU A 1 88 ? 11.552 6.445 -8.407 1.00 92.38 88 LEU A C 1
ATOM 662 O O . LEU A 1 88 ? 12.698 6.782 -8.099 1.00 92.38 88 LEU A O 1
ATOM 666 N N . GLY A 1 89 ? 11.251 5.935 -9.597 1.00 86.94 89 GLY A N 1
ATOM 667 C CA . GLY A 1 89 ? 12.230 5.753 -10.669 1.00 86.94 89 GLY A CA 1
ATOM 668 C C . GLY A 1 89 ? 12.086 6.801 -11.770 1.00 86.94 89 GLY A C 1
ATOM 669 O O . GLY A 1 89 ? 11.034 7.410 -11.929 1.00 86.94 89 GLY A O 1
ATOM 670 N N . GLU A 1 90 ? 13.126 6.983 -12.590 1.00 81.62 90 GLU A N 1
ATOM 671 C CA . GLU A 1 90 ? 13.075 7.922 -13.728 1.00 81.62 90 GLU A CA 1
ATOM 672 C C . GLU A 1 90 ? 12.026 7.534 -14.783 1.00 81.62 90 GLU A C 1
ATOM 674 O O . GLU A 1 90 ? 11.473 8.392 -15.471 1.00 81.62 90 GLU A O 1
ATOM 679 N N . HIS A 1 91 ? 11.753 6.235 -14.917 1.00 81.56 91 HIS A N 1
ATOM 680 C CA . HIS A 1 91 ? 10.822 5.696 -15.912 1.00 81.56 91 HIS A CA 1
ATOM 681 C C . HIS A 1 91 ? 9.596 5.032 -15.293 1.00 81.56 91 HIS A C 1
ATOM 683 O O . HIS A 1 91 ? 8.538 4.985 -15.919 1.00 81.56 91 HIS A O 1
ATOM 689 N N . GLN A 1 92 ? 9.746 4.478 -14.092 1.00 87.44 92 GLN A N 1
ATOM 690 C CA . GLN A 1 92 ? 8.705 3.696 -13.448 1.00 87.44 92 GLN A CA 1
ATOM 691 C C . GLN A 1 92 ? 8.873 3.689 -11.938 1.00 87.44 92 GLN A C 1
ATOM 693 O O . GLN A 1 92 ? 9.972 3.461 -11.430 1.00 87.44 92 GLN A O 1
ATOM 698 N N . ASP A 1 93 ? 7.754 3.857 -11.246 1.00 93.12 93 ASP A N 1
ATOM 699 C CA . ASP A 1 93 ? 7.677 3.663 -9.809 1.00 93.12 93 ASP A CA 1
ATOM 700 C C . ASP A 1 93 ? 7.449 2.180 -9.519 1.00 93.12 93 ASP A C 1
ATOM 702 O O . ASP A 1 93 ? 6.589 1.534 -10.133 1.00 93.12 93 ASP A O 1
ATOM 706 N N . VAL A 1 94 ? 8.206 1.633 -8.573 1.00 92.56 94 VAL A N 1
ATOM 707 C CA . VAL A 1 94 ? 8.108 0.218 -8.200 1.00 92.56 94 VAL A CA 1
ATOM 708 C C . VAL A 1 94 ? 7.778 0.052 -6.735 1.00 92.56 94 VAL A C 1
ATOM 710 O O . VAL A 1 94 ? 8.295 0.763 -5.872 1.00 92.56 94 VAL A O 1
ATOM 713 N N . LEU A 1 95 ? 6.917 -0.920 -6.447 1.00 93.69 95 LEU A N 1
ATOM 714 C CA . LEU A 1 95 ? 6.615 -1.288 -5.074 1.00 93.69 95 LEU A CA 1
ATOM 715 C C . LEU A 1 95 ? 7.873 -1.855 -4.414 1.00 93.69 95 LEU A C 1
ATOM 717 O O . LEU A 1 95 ? 8.556 -2.687 -5.005 1.00 93.69 95 LEU A O 1
ATOM 721 N N . ALA A 1 96 ? 8.162 -1.454 -3.182 1.00 92.94 96 ALA A N 1
ATOM 722 C CA . ALA A 1 96 ? 9.200 -2.084 -2.389 1.00 92.94 96 ALA A CA 1
ATOM 723 C C . ALA A 1 96 ? 8.848 -3.556 -2.107 1.00 92.94 96 ALA A C 1
ATOM 725 O O . ALA A 1 96 ? 7.687 -3.934 -1.901 1.00 92.94 96 ALA A O 1
ATOM 726 N N . ARG A 1 97 ? 9.867 -4.413 -2.112 1.00 89.19 97 ARG A N 1
ATOM 727 C CA . ARG A 1 97 ? 9.708 -5.862 -2.020 1.00 89.19 97 ARG A CA 1
ATOM 728 C C . ARG A 1 97 ? 9.004 -6.252 -0.717 1.00 89.19 97 ARG A C 1
ATOM 730 O O . ARG A 1 97 ? 9.504 -5.993 0.368 1.00 89.19 97 ARG A O 1
ATOM 737 N N . TYR A 1 98 ? 7.857 -6.925 -0.835 1.00 86.31 98 TYR A N 1
ATOM 738 C CA . TYR A 1 98 ? 7.016 -7.369 0.290 1.00 86.31 98 TYR A CA 1
ATOM 739 C C . TYR A 1 98 ? 6.477 -6.251 1.202 1.00 86.31 98 TYR A C 1
ATOM 741 O O . TYR A 1 98 ? 5.960 -6.548 2.279 1.00 86.31 98 TYR A O 1
ATOM 749 N N . LEU A 1 99 ? 6.545 -4.984 0.779 1.00 92.38 99 LEU A N 1
ATOM 750 C CA . LEU A 1 99 ? 6.140 -3.840 1.595 1.00 92.38 99 LEU A CA 1
ATOM 751 C C . LEU A 1 99 ? 4.900 -3.148 1.026 1.00 92.38 99 LEU A C 1
ATOM 753 O O . LEU A 1 99 ? 4.946 -2.078 0.418 1.00 92.38 99 LEU A O 1
ATOM 757 N N . GLY A 1 100 ? 3.757 -3.770 1.296 1.00 93.88 100 GLY A N 1
ATOM 758 C CA . GLY A 1 100 ? 2.442 -3.163 1.152 1.00 93.88 100 GLY A CA 1
ATOM 759 C C . GLY A 1 100 ? 1.495 -3.752 2.189 1.00 93.88 100 GLY A C 1
ATOM 760 O O . GLY A 1 100 ? 1.445 -4.968 2.374 1.00 93.88 100 GLY A O 1
ATOM 761 N N . PHE A 1 101 ? 0.759 -2.893 2.889 1.00 94.94 101 PHE A N 1
ATOM 762 C CA . PHE A 1 101 ? -0.107 -3.303 3.995 1.00 94.94 101 PHE A CA 1
ATOM 763 C C . PHE A 1 101 ? -1.516 -2.773 3.771 1.00 94.94 101 PHE A C 1
ATOM 765 O O . PHE A 1 101 ? -1.669 -1.567 3.579 1.00 94.94 101 PHE A O 1
ATOM 772 N N . PRO A 1 102 ? -2.564 -3.608 3.842 1.00 95.06 102 PRO A N 1
ATOM 773 C CA . PRO A 1 102 ? -3.917 -3.080 3.839 1.00 95.06 102 PRO A CA 1
ATOM 774 C C . PRO A 1 102 ? -4.131 -2.280 5.123 1.00 95.06 102 PRO A C 1
ATOM 776 O O . PRO A 1 102 ? -3.825 -2.743 6.221 1.00 95.06 102 PRO A O 1
ATOM 779 N N . VAL A 1 103 ? -4.645 -1.065 5.008 1.00 96.50 103 VAL A N 1
ATOM 780 C CA . VAL A 1 103 ? -4.904 -0.206 6.169 1.00 96.50 103 VAL A CA 1
ATOM 781 C C . VAL A 1 103 ? -6.309 0.347 6.093 1.00 96.50 103 VAL A C 1
ATOM 783 O O . VAL A 1 103 ? -6.866 0.474 5.013 1.00 96.50 103 VAL A O 1
ATOM 786 N N . ALA A 1 104 ? -6.888 0.700 7.233 1.00 96.94 104 ALA A N 1
ATOM 787 C CA . ALA A 1 104 ? -8.140 1.440 7.290 1.00 96.94 104 ALA A CA 1
ATOM 788 C C . ALA A 1 104 ? -8.038 2.560 8.320 1.00 96.94 104 ALA A C 1
ATOM 790 O O . ALA A 1 104 ? -7.236 2.501 9.260 1.00 96.94 104 ALA A O 1
ATOM 791 N N . GLN A 1 105 ? -8.862 3.587 8.132 1.00 97.69 105 GLN A N 1
ATOM 792 C CA . GLN A 1 105 ? -8.878 4.728 9.030 1.00 97.69 105 GLN A CA 1
ATOM 793 C C . GLN A 1 105 ? -9.475 4.337 10.388 1.00 97.69 105 GLN A C 1
ATOM 795 O O . GLN A 1 105 ? -10.534 3.7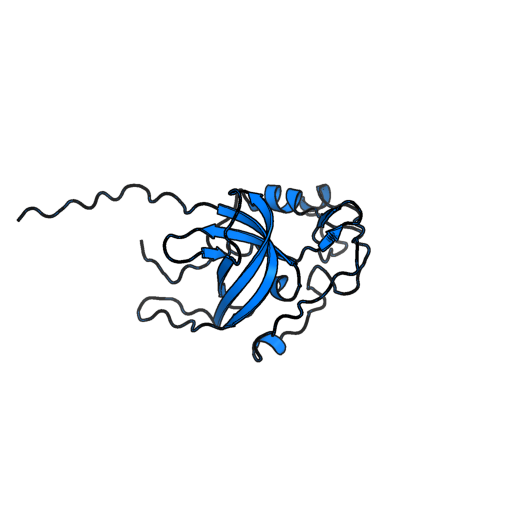06 10.480 1.00 97.69 105 GLN A O 1
ATOM 800 N N . THR A 1 106 ? -8.790 4.713 11.458 1.00 97.88 106 THR A N 1
ATOM 801 C CA . THR A 1 106 ? -9.186 4.477 12.844 1.00 97.88 106 THR A CA 1
ATOM 802 C C . THR A 1 106 ? -10.148 5.555 13.335 1.00 97.88 106 THR A C 1
ATOM 804 O O . THR A 1 106 ? -10.253 6.632 12.751 1.00 97.88 106 THR A O 1
ATOM 807 N N . ALA A 1 107 ? -10.893 5.271 14.405 1.00 97.56 107 ALA A N 1
ATOM 808 C CA . ALA A 1 107 ? -11.891 6.189 14.961 1.00 97.56 107 ALA A CA 1
ATOM 809 C C . ALA A 1 107 ? -11.291 7.516 15.468 1.00 97.56 107 ALA A C 1
ATOM 811 O O . ALA A 1 107 ? -12.000 8.511 15.561 1.00 97.56 107 ALA A O 1
ATOM 812 N N . ASP A 1 108 ? -9.992 7.532 15.764 1.00 96.19 108 ASP A N 1
ATOM 813 C CA . ASP A 1 108 ? -9.211 8.720 16.125 1.00 96.19 108 ASP A CA 1
ATOM 814 C C . ASP A 1 108 ? -8.526 9.391 14.913 1.00 96.19 108 ASP A C 1
ATOM 816 O O . ASP A 1 108 ? -7.709 10.292 15.081 1.00 96.19 108 ASP A O 1
ATOM 820 N N . GLY A 1 109 ? -8.844 8.964 13.686 1.00 96.94 109 GLY A N 1
ATOM 821 C CA . GLY A 1 109 ? -8.386 9.580 12.438 1.00 96.94 109 GLY A CA 1
ATOM 822 C C . GLY A 1 109 ? -7.030 9.099 11.912 1.00 96.94 109 GLY A C 1
ATOM 823 O O . GLY A 1 109 ? -6.638 9.512 10.818 1.00 96.94 109 GLY A O 1
ATOM 824 N N . ARG A 1 110 ? -6.326 8.221 12.638 1.00 97.50 110 ARG A N 1
ATOM 825 C CA . ARG A 1 110 ? -5.075 7.584 12.183 1.00 97.50 110 ARG A CA 1
ATOM 826 C C . ARG A 1 110 ? -5.353 6.464 11.169 1.00 97.50 110 ARG A C 1
ATOM 828 O O . ARG A 1 110 ? -6.497 6.182 10.825 1.00 97.50 110 ARG A O 1
ATOM 835 N N . TRP A 1 111 ? -4.297 5.830 10.668 1.00 98.00 111 TRP A N 1
ATOM 836 C CA . TRP A 1 111 ? -4.388 4.650 9.804 1.00 98.00 111 TRP A CA 1
ATOM 837 C C . TRP A 1 111 ? -3.798 3.446 10.513 1.00 98.00 111 TRP A C 1
ATOM 839 O O . TRP A 1 111 ? -2.840 3.583 11.278 1.00 98.00 111 TRP A O 1
ATOM 849 N N . ALA A 1 112 ? -4.373 2.271 10.277 1.00 96.88 112 ALA A N 1
ATOM 850 C CA . ALA A 1 112 ? -3.900 1.061 10.918 1.00 96.88 112 ALA A CA 1
ATOM 851 C C . ALA A 1 112 ? -4.167 -0.210 10.124 1.00 96.88 112 ALA A C 1
ATOM 853 O O . ALA A 1 112 ? -5.136 -0.308 9.373 1.00 96.88 112 ALA A O 1
ATOM 854 N N . TYR A 1 113 ? -3.315 -1.191 10.387 1.00 94.62 113 TYR A N 1
ATOM 855 C CA . TYR A 1 113 ? -3.369 -2.558 9.903 1.00 94.62 113 TYR A CA 1
ATOM 856 C C . TYR A 1 113 ? -3.789 -3.494 11.039 1.00 94.62 113 TYR A C 1
ATOM 858 O O . TYR A 1 113 ? -3.376 -3.315 12.187 1.00 94.62 113 TYR A O 1
ATOM 866 N N . CYS A 1 114 ? -4.605 -4.498 10.729 1.00 91.31 114 CYS A N 1
ATOM 867 C CA . CYS A 1 114 ? -4.984 -5.545 11.672 1.00 91.31 114 CYS A CA 1
ATOM 868 C C . CYS A 1 114 ? -4.400 -6.891 11.217 1.00 91.31 114 CYS A C 1
ATOM 870 O O . CYS A 1 114 ? -5.036 -7.558 10.399 1.00 91.31 114 CYS A O 1
ATOM 872 N N . PRO A 1 115 ? -3.203 -7.288 11.686 1.00 85.50 115 PRO A N 1
ATOM 873 C CA . PRO A 1 115 ? -2.621 -8.580 11.347 1.00 85.50 115 PRO A CA 1
ATOM 874 C C . PRO A 1 115 ? -3.513 -9.740 11.801 1.00 85.50 115 PRO A C 1
ATOM 876 O O . PRO A 1 115 ? -4.283 -9.623 12.756 1.00 85.50 115 PRO A O 1
ATOM 879 N N . ASP A 1 116 ? -3.382 -10.880 11.126 1.00 76.62 116 ASP A N 1
ATOM 880 C CA . ASP A 1 116 ? -3.865 -12.146 11.671 1.00 76.62 116 ASP A CA 1
ATOM 881 C C . ASP A 1 116 ? -2.844 -12.632 12.707 1.00 76.62 116 ASP A C 1
ATOM 883 O O . ASP A 1 116 ? -1.797 -13.178 12.364 1.00 76.62 116 ASP A O 1
ATOM 887 N N . THR A 1 117 ? -3.083 -12.332 13.983 1.00 66.12 117 THR A N 1
ATOM 888 C CA . THR A 1 117 ? -2.193 -12.758 15.068 1.00 66.12 117 THR A CA 1
ATOM 889 C C . THR A 1 117 ? -2.531 -14.186 15.480 1.00 66.12 117 THR A C 1
ATOM 891 O O . THR A 1 117 ? -3.611 -14.427 16.032 1.00 66.12 117 THR A O 1
ATOM 894 N N . HIS A 1 118 ? -1.609 -15.129 15.264 1.00 58.91 118 HIS A N 1
ATOM 895 C CA . HIS A 1 118 ? -1.700 -16.436 15.916 1.00 58.91 118 HIS A CA 1
ATOM 896 C C . HIS A 1 118 ? -1.404 -16.260 17.417 1.00 58.91 118 HIS A C 1
ATOM 898 O O . HIS A 1 118 ? -0.486 -15.511 17.748 1.00 58.91 118 HIS A O 1
ATOM 904 N N . PRO A 1 119 ? -2.114 -16.951 18.329 1.00 55.44 119 PRO A N 1
ATOM 905 C CA . PRO A 1 119 ? -1.881 -16.855 19.776 1.00 55.44 119 PRO A CA 1
ATOM 906 C C . PRO A 1 119 ? -0.433 -17.094 20.241 1.00 55.44 119 PRO A C 1
ATOM 908 O O . PRO A 1 119 ? -0.077 -16.674 21.336 1.00 55.44 119 PRO A O 1
ATOM 911 N N . ASP A 1 120 ? 0.382 -17.758 19.417 1.00 55.19 120 ASP A N 1
ATOM 912 C CA . ASP A 1 120 ? 1.761 -18.154 19.727 1.00 55.19 120 ASP A CA 1
ATOM 913 C C . ASP A 1 120 ? 2.820 -17.244 19.069 1.00 55.19 120 ASP A C 1
ATOM 915 O O . ASP A 1 120 ? 4.017 -17.512 19.180 1.00 55.19 120 ASP A O 1
ATOM 919 N N . ASP A 1 121 ? 2.416 -16.187 18.353 1.00 58.34 121 ASP A N 1
ATOM 920 C CA . ASP A 1 121 ? 3.359 -15.243 17.737 1.00 58.34 121 ASP A CA 1
ATOM 921 C C . ASP A 1 121 ? 3.908 -14.271 18.795 1.00 58.34 121 ASP A C 1
ATOM 923 O O . ASP A 1 121 ? 3.364 -13.196 19.030 1.00 58.34 121 ASP A O 1
ATOM 927 N N . THR A 1 122 ? 5.001 -14.665 19.455 1.00 51.69 122 THR A N 1
ATOM 928 C CA . THR A 1 122 ? 5.707 -13.861 20.471 1.00 51.69 122 THR A CA 1
ATOM 929 C C . THR A 1 122 ? 6.798 -12.957 19.878 1.00 51.69 122 THR A C 1
ATOM 931 O O . THR A 1 122 ? 7.786 -12.646 20.552 1.00 51.69 122 THR A O 1
ATOM 934 N N . SER A 1 123 ? 6.716 -12.606 18.591 1.00 56.47 123 SER A N 1
ATOM 935 C CA . SER A 1 123 ? 7.755 -11.810 17.931 1.00 56.47 123 SER A CA 1
ATOM 936 C C . SER A 1 123 ? 7.858 -10.385 18.512 1.00 56.47 123 SER A C 1
ATOM 938 O O . SER A 1 123 ? 6.898 -9.863 19.077 1.00 56.47 123 SER A O 1
ATOM 940 N N . PRO A 1 124 ? 9.000 -9.684 18.344 1.00 49.72 124 PRO A N 1
ATOM 941 C CA . PRO A 1 124 ? 9.176 -8.305 18.823 1.00 49.72 124 PRO A CA 1
ATOM 942 C C . PRO A 1 124 ? 8.121 -7.300 18.323 1.00 49.72 124 PRO A C 1
ATOM 944 O O . PRO A 1 124 ? 7.994 -6.217 18.900 1.00 49.72 124 PRO A O 1
ATOM 947 N N . ARG A 1 125 ? 7.359 -7.665 17.278 1.00 56.09 125 ARG A N 1
ATOM 948 C CA . ARG A 1 125 ? 6.198 -6.930 16.754 1.00 56.09 125 ARG A CA 1
ATOM 949 C C . ARG A 1 125 ? 5.118 -6.712 17.813 1.00 56.09 125 ARG A C 1
ATOM 951 O O . ARG A 1 125 ? 4.392 -5.732 17.716 1.00 56.09 125 ARG A O 1
ATOM 958 N N . ASP A 1 126 ? 5.061 -7.557 18.842 1.00 58.06 126 ASP A N 1
ATOM 959 C CA . ASP A 1 126 ? 4.058 -7.506 19.910 1.00 58.06 126 ASP A CA 1
ATOM 960 C C . ASP A 1 126 ? 4.071 -6.169 20.682 1.00 58.06 126 ASP A C 1
ATOM 962 O O . ASP A 1 126 ? 3.040 -5.668 21.123 1.00 58.06 126 ASP A O 1
ATOM 966 N N . ARG A 1 127 ? 5.229 -5.492 20.765 1.00 61.41 127 ARG A N 1
ATOM 967 C CA . ARG A 1 127 ? 5.352 -4.213 21.494 1.00 61.41 127 ARG A CA 1
ATOM 968 C C . ARG A 1 127 ? 4.700 -3.015 20.800 1.00 61.41 127 ARG A C 1
ATOM 970 O O . ARG A 1 127 ? 4.461 -2.013 21.470 1.00 61.41 127 ARG A O 1
ATOM 977 N N . SER A 1 128 ? 4.445 -3.085 19.493 1.00 71.12 128 SER A N 1
ATOM 978 C CA . SER A 1 128 ? 3.715 -2.044 18.754 1.00 71.12 128 SER A CA 1
ATOM 979 C C . SER A 1 128 ? 2.252 -2.410 18.504 1.00 71.12 128 SER A C 1
ATOM 981 O O . SER A 1 128 ? 1.541 -1.648 17.846 1.00 71.12 128 SER A O 1
ATOM 983 N N . LEU A 1 129 ? 1.781 -3.547 19.031 1.00 84.00 129 LEU A N 1
ATOM 984 C CA . LEU A 1 129 ? 0.385 -3.936 18.906 1.00 84.00 129 LEU A CA 1
ATOM 985 C C . LEU A 1 129 ? -0.477 -3.136 19.882 1.00 84.00 129 LEU A C 1
ATOM 987 O O . LEU A 1 129 ? -0.209 -3.028 21.078 1.00 84.00 129 LEU A O 1
ATOM 991 N N . ALA A 1 130 ? -1.550 -2.573 19.349 1.00 87.00 130 ALA A N 1
ATOM 992 C CA . ALA A 1 130 ? -2.528 -1.794 20.076 1.00 87.00 130 ALA A CA 1
ATOM 993 C C . ALA A 1 130 ? -3.933 -2.342 19.826 1.00 87.00 130 ALA A C 1
ATOM 995 O O . ALA A 1 130 ? -4.242 -2.915 18.779 1.00 87.00 130 ALA A O 1
ATOM 996 N N . ARG A 1 131 ? -4.839 -2.097 20.775 1.00 91.50 131 ARG A N 1
ATOM 997 C CA . ARG A 1 131 ? -6.269 -2.263 20.512 1.00 91.50 131 ARG A CA 1
ATOM 998 C C . ARG A 1 131 ? -6.728 -1.127 19.611 1.00 91.50 131 ARG A C 1
ATOM 1000 O O . ARG A 1 131 ? -6.673 0.036 20.002 1.00 91.50 131 ARG A O 1
ATOM 1007 N N . ILE A 1 132 ? -7.212 -1.469 18.426 1.00 94.81 132 ILE A N 1
ATOM 1008 C CA . ILE A 1 132 ? -7.615 -0.511 17.402 1.00 94.81 132 ILE A CA 1
ATOM 1009 C C . ILE A 1 132 ? -9.114 -0.605 17.163 1.00 94.81 132 ILE A C 1
ATOM 1011 O O . ILE A 1 132 ? -9.686 -1.688 17.055 1.00 94.81 132 ILE A O 1
ATOM 1015 N N . THR A 1 133 ? -9.754 0.557 17.064 1.00 96.31 133 THR A N 1
ATOM 1016 C CA . THR A 1 133 ? -11.125 0.678 16.573 1.00 96.31 133 THR A CA 1
ATOM 1017 C C . THR A 1 133 ? -11.105 1.450 15.265 1.00 96.31 133 THR A C 1
ATOM 1019 O O . THR A 1 133 ? -10.623 2.581 15.217 1.00 96.31 133 THR A O 1
ATOM 1022 N N . PHE A 1 134 ? -11.634 0.842 14.210 1.00 96.75 134 PHE A N 1
ATOM 1023 C CA . PHE A 1 134 ? -11.789 1.459 12.903 1.00 96.75 134 PHE A CA 1
ATOM 1024 C C . PHE A 1 134 ? -12.989 2.412 12.883 1.00 96.75 134 PHE A C 1
ATOM 1026 O O . PHE A 1 134 ? -14.021 2.158 13.519 1.00 96.75 134 PHE A O 1
ATOM 1033 N N . ALA A 1 135 ? -12.848 3.525 12.159 1.00 96.94 135 ALA A N 1
ATOM 1034 C CA . ALA A 1 135 ? -13.905 4.524 12.008 1.00 96.94 135 ALA A CA 1
ATOM 1035 C C . ALA A 1 135 ? -15.145 3.913 11.339 1.00 96.94 135 ALA A C 1
ATOM 1037 O O . ALA A 1 135 ? -16.279 4.148 11.763 1.00 96.94 135 ALA A O 1
ATOM 1038 N N . ARG A 1 136 ? -14.907 3.065 10.335 1.00 93.56 136 ARG A N 1
ATOM 1039 C CA . ARG A 1 136 ? -15.901 2.258 9.621 1.00 93.56 136 ARG A CA 1
ATOM 1040 C C . ARG A 1 136 ? -15.475 0.792 9.632 1.00 93.56 136 ARG A C 1
ATOM 1042 O O . ARG A 1 136 ? -14.390 0.464 10.105 1.00 93.56 136 ARG A O 1
ATOM 1049 N N . LYS A 1 137 ? -16.345 -0.098 9.156 1.00 91.94 137 LYS A N 1
ATOM 1050 C CA . LYS A 1 137 ? -15.930 -1.480 8.900 1.00 91.94 137 LYS A CA 1
ATOM 1051 C C . LYS A 1 137 ? -14.837 -1.474 7.832 1.00 91.94 137 LYS A C 1
ATOM 1053 O O . LYS A 1 137 ? -14.875 -0.638 6.939 1.00 91.94 137 LYS A O 1
ATOM 1058 N N . VAL A 1 138 ? -13.881 -2.389 7.941 1.00 88.94 138 VAL A N 1
ATOM 1059 C CA . VAL A 1 138 ? -12.891 -2.622 6.883 1.00 88.94 138 VAL A CA 1
ATOM 1060 C C . VAL A 1 138 ? -13.618 -3.082 5.620 1.00 88.94 138 VAL A C 1
ATOM 1062 O O . VAL A 1 138 ? -14.451 -3.988 5.690 1.00 88.94 138 VAL A O 1
ATOM 1065 N N . GLU A 1 139 ? -13.304 -2.472 4.484 1.00 86.94 139 GLU A N 1
ATOM 1066 C CA . GLU A 1 139 ? -13.932 -2.751 3.192 1.00 86.94 139 GLU A CA 1
ATOM 1067 C C . GLU A 1 139 ? -12.930 -3.446 2.263 1.00 86.94 139 GLU A C 1
ATOM 1069 O O . GLU A 1 139 ? -11.730 -3.156 2.286 1.00 86.94 139 GLU A O 1
ATOM 1074 N N . ALA A 1 140 ? -13.427 -4.403 1.478 1.00 87.19 140 ALA A N 1
ATOM 1075 C CA . ALA A 1 140 ? -12.683 -4.908 0.331 1.00 87.19 140 ALA A CA 1
ATOM 1076 C C . ALA A 1 140 ? -12.624 -3.814 -0.747 1.00 87.19 140 ALA A C 1
ATOM 1078 O O . ALA A 1 140 ? -13.387 -2.853 -0.694 1.00 87.19 140 ALA A O 1
ATOM 1079 N N . THR A 1 141 ? -11.709 -3.947 -1.701 1.00 85.38 141 THR A N 1
ATOM 1080 C CA . THR A 1 141 ? -11.678 -3.040 -2.848 1.00 85.38 141 THR A CA 1
ATOM 1081 C C . THR A 1 141 ? -12.912 -3.236 -3.731 1.00 85.38 141 THR A C 1
ATOM 1083 O O . THR A 1 141 ? -13.369 -4.367 -3.912 1.00 85.38 141 THR A O 1
ATOM 1086 N N . ASP A 1 142 ? -13.407 -2.138 -4.302 1.00 84.62 142 ASP A N 1
ATOM 1087 C CA . ASP A 1 142 ? -14.380 -2.151 -5.399 1.00 84.62 142 ASP A CA 1
ATOM 1088 C C . ASP A 1 142 ? -13.693 -2.220 -6.779 1.00 84.62 142 ASP A C 1
ATOM 1090 O O . ASP A 1 142 ? -14.369 -2.313 -7.804 1.00 84.62 142 ASP A O 1
ATOM 1094 N N . ALA A 1 143 ? -12.355 -2.156 -6.827 1.00 85.94 143 ALA A N 1
ATOM 1095 C CA . ALA A 1 143 ? -11.601 -2.283 -8.066 1.00 85.94 143 ALA A CA 1
ATOM 1096 C C . ALA A 1 143 ? -11.798 -3.673 -8.688 1.00 85.94 143 ALA A C 1
ATOM 1098 O O . ALA A 1 143 ? -11.862 -4.691 -7.991 1.00 85.94 143 ALA A O 1
ATOM 1099 N N . GLU A 1 144 ? -11.859 -3.717 -10.018 1.00 86.62 144 GLU A N 1
ATOM 1100 C CA . GLU A 1 144 ? -11.955 -4.973 -10.753 1.00 86.62 144 GLU A CA 1
ATOM 1101 C C . GLU A 1 144 ? -10.662 -5.781 -10.575 1.00 86.62 144 GLU A C 1
ATOM 1103 O O . GLU A 1 144 ? -9.567 -5.320 -10.900 1.00 86.62 144 GLU A O 1
ATOM 1108 N N . ILE A 1 145 ? -10.794 -6.985 -10.015 1.00 84.62 145 ILE A N 1
ATOM 1109 C CA . ILE A 1 145 ? -9.686 -7.927 -9.846 1.00 84.62 145 ILE A CA 1
ATOM 1110 C C . ILE A 1 145 ? -9.590 -8.778 -11.121 1.00 84.62 145 ILE A C 1
ATOM 1112 O O . ILE A 1 145 ? -10.606 -9.372 -11.503 1.00 84.62 145 ILE A O 1
ATOM 1116 N N . PRO A 1 146 ? -8.401 -8.895 -11.747 1.00 82.44 146 PRO A N 1
ATOM 1117 C CA . PRO A 1 146 ? -8.193 -9.763 -12.904 1.00 82.44 146 PRO A CA 1
ATOM 1118 C C . PRO A 1 146 ? -8.718 -11.191 -12.683 1.00 82.44 146 PRO A C 1
ATOM 1120 O O . PRO A 1 146 ? -8.625 -11.748 -11.585 1.00 82.44 146 PRO A O 1
ATOM 1123 N N . GLN A 1 147 ? -9.305 -11.796 -13.723 1.00 71.38 147 GLN A N 1
ATOM 1124 C CA . GLN A 1 147 ? -10.042 -13.065 -13.599 1.00 71.38 147 GLN A CA 1
ATOM 1125 C C . GLN A 1 147 ? -9.179 -14.226 -13.090 1.00 71.38 147 GLN A C 1
ATOM 1127 O O . GLN A 1 147 ? -9.674 -15.077 -12.342 1.00 71.38 147 GLN A O 1
ATOM 1132 N N . ASP A 1 148 ? -7.900 -14.258 -13.463 1.00 69.56 148 ASP A N 1
ATOM 1133 C CA . ASP A 1 148 ? -6.980 -15.307 -13.030 1.00 69.56 148 ASP A CA 1
ATOM 1134 C C . ASP A 1 148 ? -6.651 -15.207 -11.533 1.00 69.56 148 ASP A C 1
ATOM 1136 O O . ASP A 1 148 ? -6.615 -16.230 -10.843 1.00 69.56 148 ASP A O 1
ATOM 1140 N N . ASP A 1 149 ? -6.622 -13.994 -10.979 1.00 74.88 149 ASP A N 1
ATOM 1141 C CA . ASP A 1 149 ? -6.470 -13.742 -9.542 1.00 74.88 149 ASP A CA 1
ATOM 1142 C C . ASP A 1 149 ? -7.761 -13.842 -8.734 1.00 74.88 149 ASP A C 1
ATOM 1144 O O . ASP A 1 149 ? -7.726 -14.094 -7.522 1.00 74.88 149 ASP A O 1
ATOM 1148 N N . ALA A 1 150 ? -8.920 -13.692 -9.381 1.00 59.81 150 ALA A N 1
ATOM 1149 C CA . ALA A 1 150 ? -10.220 -13.824 -8.727 1.00 59.81 150 ALA A CA 1
ATOM 1150 C C . ALA A 1 150 ? -10.434 -15.230 -8.124 1.00 59.81 150 ALA A C 1
ATOM 1152 O O . ALA A 1 150 ? -11.248 -15.410 -7.209 1.00 59.81 150 ALA A O 1
ATOM 1153 N N . ARG A 1 151 ? -9.684 -16.235 -8.605 1.00 56.19 151 ARG A N 1
ATOM 1154 C CA . ARG A 1 151 ? -9.691 -17.611 -8.078 1.00 56.19 151 ARG A CA 1
ATOM 1155 C C . ARG A 1 151 ? -8.977 -17.744 -6.737 1.00 56.19 151 ARG A C 1
ATOM 1157 O O . ARG A 1 151 ? -9.373 -18.579 -5.919 1.00 56.19 151 ARG A O 1
ATOM 1164 N N . HIS A 1 152 ? -7.987 -16.900 -6.469 1.00 60.56 152 HIS A N 1
ATOM 1165 C CA . HIS A 1 152 ? -7.391 -16.780 -5.149 1.00 60.56 152 HIS A CA 1
ATOM 1166 C C . HIS A 1 152 ? -8.376 -15.983 -4.293 1.00 60.56 152 HIS A C 1
ATOM 1168 O O . HIS A 1 152 ? -8.463 -14.771 -4.397 1.00 60.56 152 HIS A O 1
ATOM 1174 N N . ARG A 1 153 ? -9.236 -16.641 -3.514 1.00 55.72 153 ARG A N 1
ATOM 1175 C CA . ARG A 1 153 ? -10.128 -15.940 -2.571 1.00 55.72 153 ARG A CA 1
ATOM 1176 C C . ARG A 1 153 ? -9.361 -15.544 -1.320 1.00 55.72 153 ARG A C 1
ATOM 1178 O O . ARG A 1 153 ? -8.340 -16.159 -1.025 1.00 55.72 153 ARG A O 1
ATOM 1185 N N . PHE A 1 154 ? -9.910 -14.581 -0.571 1.00 53.62 154 PHE A N 1
ATOM 1186 C CA . PHE A 1 154 ? -9.394 -14.231 0.748 1.00 53.62 154 PHE A CA 1
ATOM 1187 C C . PHE A 1 154 ? -9.153 -15.502 1.563 1.00 53.62 154 PHE A C 1
ATOM 1189 O O . PHE A 1 154 ? -10.102 -16.234 1.873 1.00 53.62 154 PHE A O 1
ATOM 1196 N N . THR A 1 155 ? -7.896 -15.812 1.861 1.00 52.38 155 THR A N 1
ATOM 1197 C CA . THR A 1 155 ? -7.599 -16.983 2.678 1.00 52.38 155 THR A CA 1
ATOM 1198 C C . THR A 1 155 ? -7.837 -16.630 4.141 1.00 52.38 155 THR A C 1
ATOM 1200 O O . THR A 1 155 ? -7.792 -15.466 4.534 1.00 52.38 155 THR A O 1
ATOM 1203 N N . ARG A 1 156 ? -8.074 -17.631 4.999 1.00 46.03 156 ARG A N 1
ATOM 1204 C CA . ARG A 1 156 ? -8.197 -17.402 6.453 1.00 46.03 156 ARG A CA 1
ATOM 1205 C C . ARG A 1 156 ? -6.966 -16.723 7.077 1.00 46.03 156 ARG A C 1
ATOM 1207 O O . ARG A 1 156 ? -7.090 -16.289 8.211 1.00 46.03 156 ARG A O 1
ATOM 1214 N N . ARG A 1 157 ? -5.839 -16.657 6.355 1.00 52.84 157 ARG A N 1
ATOM 1215 C CA . ARG A 1 157 ? -4.568 -16.045 6.768 1.00 52.84 157 ARG A CA 1
ATOM 1216 C C . ARG A 1 157 ? -4.395 -14.607 6.278 1.00 52.84 157 ARG A C 1
ATOM 1218 O O . ARG A 1 157 ? -3.361 -13.997 6.543 1.00 52.84 157 ARG A O 1
ATOM 1225 N N . ASP A 1 158 ? -5.366 -14.071 5.544 1.00 60.94 158 ASP A N 1
ATOM 1226 C CA . ASP A 1 158 ? -5.273 -12.707 5.053 1.00 60.94 158 ASP A CA 1
ATOM 1227 C C . ASP A 1 158 ? -5.541 -11.768 6.222 1.00 60.94 158 ASP A C 1
ATOM 1229 O O . ASP A 1 158 ? -6.650 -11.664 6.757 1.00 60.94 158 ASP A O 1
ATOM 1233 N N . ALA A 1 159 ? -4.478 -11.098 6.642 1.00 69.56 159 ALA A N 1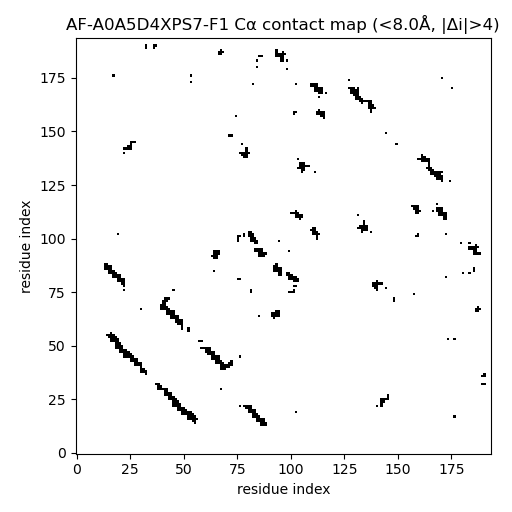
ATOM 1234 C CA . ALA A 1 159 ? -4.576 -10.008 7.579 1.00 69.56 159 ALA A CA 1
ATOM 1235 C C . ALA A 1 159 ? -5.564 -8.945 7.076 1.00 69.56 159 ALA A C 1
ATOM 1237 O O . ALA A 1 159 ? -5.706 -8.735 5.874 1.00 69.56 159 ALA A O 1
ATOM 1238 N N . MET A 1 160 ? -6.205 -8.245 8.014 1.00 84.12 160 MET A N 1
ATOM 1239 C CA . MET A 1 160 ? -7.194 -7.196 7.765 1.00 84.12 160 MET A CA 1
ATOM 1240 C C . MET A 1 160 ? -8.540 -7.715 7.228 1.00 84.12 160 MET A C 1
ATOM 1242 O O . MET A 1 160 ? -8.996 -7.320 6.172 1.00 84.12 160 MET A O 1
ATOM 1246 N N . ARG A 1 161 ? -9.241 -8.586 7.965 1.00 81.88 161 ARG A N 1
ATOM 1247 C CA . ARG A 1 161 ? -10.522 -9.176 7.510 1.00 81.88 161 ARG A CA 1
ATOM 1248 C C . ARG A 1 161 ? -11.607 -8.120 7.189 1.00 81.88 161 ARG A C 1
ATOM 1250 O O . ARG A 1 161 ? -11.929 -7.323 8.074 1.00 81.88 161 ARG A O 1
ATOM 1257 N N . PRO A 1 162 ? -12.260 -8.153 6.008 1.00 85.88 162 PRO A N 1
ATOM 1258 C CA . PRO A 1 162 ? -13.401 -7.285 5.719 1.00 85.88 162 PRO A CA 1
ATOM 1259 C C . PRO A 1 162 ? -14.522 -7.417 6.759 1.00 85.88 162 PRO A C 1
ATOM 1261 O O . PRO A 1 162 ? -14.778 -8.490 7.308 1.00 85.88 162 PRO A O 1
ATOM 1264 N N . GLY A 1 163 ? -15.207 -6.314 7.045 1.00 86.81 163 GLY A N 1
ATOM 1265 C CA . GLY A 1 163 ? -16.320 -6.256 7.990 1.00 86.81 163 GLY A CA 1
ATOM 1266 C C . GLY A 1 163 ? -15.924 -6.071 9.459 1.00 86.81 163 GLY A C 1
ATOM 1267 O O . GLY A 1 163 ? -16.802 -5.749 10.269 1.00 86.81 163 GLY A O 1
ATOM 1268 N N . ILE A 1 164 ? -14.644 -6.222 9.828 1.00 88.19 164 ILE A N 1
ATOM 1269 C CA . ILE A 1 164 ? -14.200 -5.970 11.207 1.00 88.19 164 ILE A CA 1
ATOM 1270 C C . ILE A 1 164 ? -14.225 -4.474 11.520 1.00 88.19 164 ILE A C 1
ATOM 1272 O O . ILE A 1 164 ? -13.976 -3.631 10.661 1.00 88.19 164 ILE A O 1
ATOM 1276 N N . ARG A 1 165 ? -14.499 -4.152 12.785 1.00 92.31 165 ARG A N 1
ATOM 1277 C CA . ARG A 1 165 ? -14.415 -2.786 13.327 1.00 92.31 165 ARG A CA 1
ATOM 1278 C C . ARG A 1 165 ? -13.422 -2.666 14.478 1.00 92.31 165 ARG A C 1
ATOM 1280 O O . ARG A 1 165 ? -12.914 -1.583 14.736 1.00 92.31 165 ARG A O 1
ATOM 1287 N N . HIS A 1 166 ? -13.139 -3.768 15.161 1.00 91.12 166 HIS A N 1
ATOM 1288 C CA . HIS A 1 166 ? -12.232 -3.803 16.297 1.00 91.12 166 HIS A CA 1
ATOM 1289 C C . HIS A 1 166 ? -11.123 -4.809 16.018 1.00 91.12 166 HIS A C 1
ATOM 1291 O O . HIS A 1 166 ? -11.396 -5.929 15.586 1.00 91.12 166 HIS A O 1
ATOM 1297 N N . CYS A 1 167 ? -9.890 -4.400 16.280 1.00 90.38 167 CYS A N 1
ATOM 1298 C CA . CYS A 1 167 ? -8.706 -5.234 16.217 1.00 90.38 167 CYS A CA 1
ATOM 1299 C C . CYS A 1 167 ? -8.077 -5.274 17.607 1.00 90.38 167 CYS A C 1
ATOM 1301 O O . CYS A 1 167 ? -7.783 -4.226 18.181 1.00 90.38 167 CYS A O 1
ATOM 1303 N N . ALA A 1 168 ? -7.893 -6.465 18.172 1.00 88.69 168 ALA A N 1
ATOM 1304 C CA . ALA A 1 168 ? -7.287 -6.600 19.496 1.00 88.69 168 ALA A CA 1
ATOM 1305 C C . ALA A 1 168 ? -5.776 -6.320 19.479 1.00 88.69 168 ALA A C 1
ATOM 1307 O O . ALA A 1 168 ? -5.234 -5.899 20.498 1.00 88.69 168 ALA A O 1
ATOM 1308 N N . ALA A 1 169 ? -5.142 -6.538 18.326 1.00 88.69 169 ALA A N 1
ATOM 1309 C CA . ALA A 1 169 ? -3.703 -6.506 18.136 1.00 88.69 169 ALA A CA 1
ATOM 1310 C C . ALA A 1 169 ? -3.365 -5.876 16.772 1.00 88.69 169 ALA A C 1
ATOM 1312 O O . ALA A 1 169 ? -2.883 -6.538 15.862 1.00 88.69 1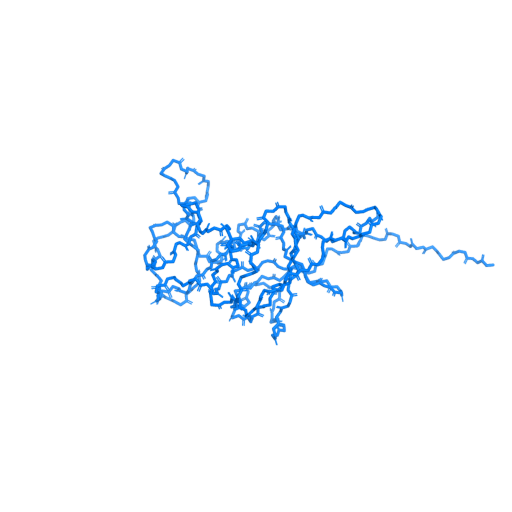69 ALA A O 1
ATOM 1313 N N . GLY A 1 170 ? -3.730 -4.605 16.597 1.00 91.44 170 GLY A N 1
ATOM 1314 C CA . GLY A 1 170 ? -3.471 -3.828 15.385 1.00 91.44 170 GLY A CA 1
ATOM 1315 C C . GLY A 1 170 ? -2.184 -3.016 15.478 1.00 91.44 170 GLY A C 1
ATOM 1316 O O . GLY A 1 170 ? -1.692 -2.763 16.569 1.00 91.44 170 GLY A O 1
ATOM 1317 N N . MET A 1 171 ? -1.667 -2.558 14.344 1.00 93.81 171 MET A N 1
ATOM 1318 C CA . MET A 1 171 ? -0.488 -1.694 14.274 1.00 93.81 171 MET A CA 1
ATOM 1319 C C . MET A 1 171 ? -0.825 -0.415 13.510 1.00 93.81 171 MET A C 1
ATOM 1321 O O . MET A 1 171 ? -1.492 -0.470 12.473 1.00 93.81 171 MET A O 1
ATOM 1325 N N . HIS A 1 172 ? -0.385 0.740 14.009 1.00 96.19 172 HIS A N 1
ATOM 1326 C CA . HIS A 1 172 ? -0.562 1.995 13.283 1.00 96.19 172 HIS A CA 1
ATOM 1327 C C . HIS A 1 172 ? 0.379 2.071 12.081 1.00 96.19 172 HIS A C 1
ATOM 1329 O O . HIS A 1 172 ? 1.472 1.506 12.089 1.00 96.19 172 HIS A O 1
ATOM 1335 N N . ALA A 1 173 ? -0.045 2.786 11.040 1.00 96.69 173 ALA A N 1
ATOM 1336 C CA . 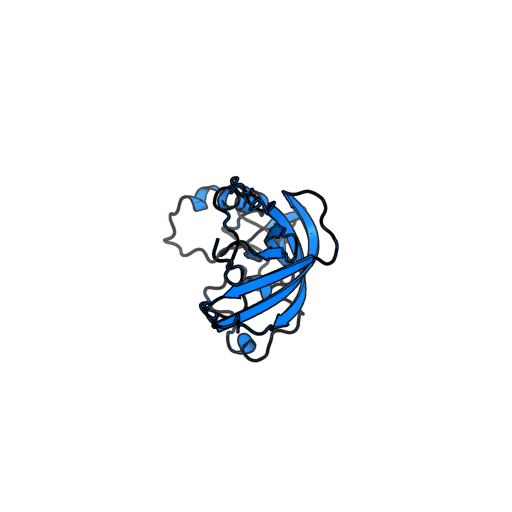ALA A 1 173 ? 0.743 2.942 9.824 1.00 96.69 173 ALA A CA 1
ATOM 1337 C C . ALA A 1 173 ? 2.121 3.559 10.114 1.00 96.69 173 ALA A C 1
ATOM 1339 O O . ALA A 1 173 ? 3.114 3.118 9.554 1.00 96.69 173 ALA A O 1
ATOM 1340 N N . GLU A 1 174 ? 2.208 4.512 11.042 1.00 96.12 174 GLU A N 1
ATOM 1341 C CA . GLU A 1 174 ? 3.470 5.112 11.481 1.00 96.12 174 GLU A CA 1
ATOM 1342 C C . GLU A 1 174 ? 4.433 4.085 12.113 1.00 96.12 174 GLU A C 1
ATOM 1344 O O . GLU A 1 174 ? 5.643 4.155 11.898 1.00 96.12 174 GLU A O 1
ATOM 1349 N N . ASP A 1 175 ? 3.911 3.102 12.854 1.00 94.62 175 ASP A N 1
ATOM 1350 C CA . ASP A 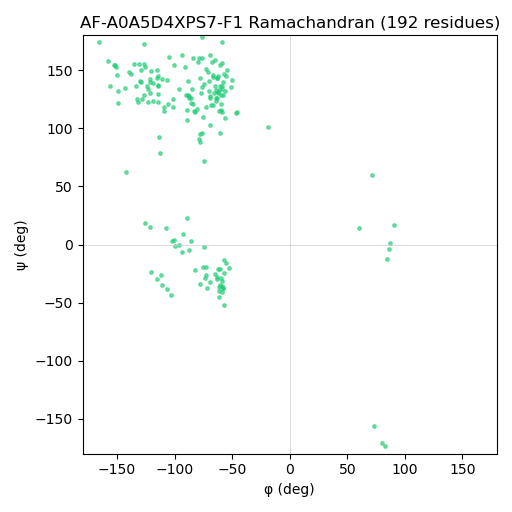1 175 ? 4.729 2.035 13.438 1.00 94.62 175 ASP A CA 1
ATOM 1351 C C . ASP A 1 175 ? 5.220 1.054 12.363 1.00 94.62 175 ASP A C 1
ATOM 1353 O O . ASP A 1 175 ? 6.372 0.621 12.424 1.00 94.62 175 ASP A O 1
ATOM 1357 N N . LEU A 1 176 ? 4.385 0.757 11.357 1.00 94.12 176 LEU A N 1
ATOM 1358 C CA . LEU A 1 176 ? 4.784 -0.020 10.178 1.00 94.12 176 LEU A CA 1
ATOM 1359 C C . LEU A 1 176 ? 5.901 0.686 9.402 1.00 94.12 176 LEU A C 1
ATOM 1361 O O . LEU A 1 176 ? 6.889 0.046 9.055 1.00 94.12 176 LEU A O 1
ATOM 1365 N N . VAL A 1 177 ? 5.784 2.001 9.176 1.00 96.06 177 VAL A N 1
ATOM 1366 C CA . VAL A 1 177 ? 6.844 2.803 8.538 1.00 96.06 177 VAL A CA 1
ATOM 1367 C C . VAL A 1 177 ? 8.148 2.687 9.317 1.00 96.06 177 VAL A C 1
ATOM 1369 O O . VAL A 1 177 ? 9.161 2.293 8.748 1.00 96.06 177 VAL A O 1
ATOM 1372 N N . ARG A 1 178 ? 8.122 2.937 10.631 1.00 94.56 178 ARG A N 1
ATOM 1373 C CA . ARG A 1 178 ? 9.323 2.851 11.475 1.00 94.56 178 ARG A CA 1
ATOM 1374 C C . ARG A 1 178 ? 9.973 1.464 11.449 1.00 94.56 178 ARG A C 1
ATOM 1376 O O . ARG A 1 178 ? 11.191 1.376 11.553 1.00 94.56 178 ARG A O 1
ATOM 1383 N N . LEU A 1 179 ? 9.174 0.399 11.365 1.00 92.12 179 LEU A N 1
ATOM 1384 C CA . LEU A 1 179 ? 9.668 -0.978 11.374 1.00 92.12 179 LEU A CA 1
ATOM 1385 C C . LEU A 1 179 ? 10.249 -1.413 10.024 1.00 92.12 179 LEU A C 1
ATOM 1387 O O . LEU A 1 179 ? 11.177 -2.211 10.012 1.00 92.12 179 LEU A O 1
ATOM 1391 N N . HIS A 1 180 ? 9.690 -0.931 8.913 1.00 93.06 180 HIS A N 1
ATOM 1392 C CA . HIS A 1 180 ? 9.964 -1.487 7.586 1.00 93.06 180 HIS A CA 1
ATOM 1393 C C . HIS A 1 180 ? 10.747 -0.565 6.650 1.00 93.06 180 HIS A C 1
ATOM 1395 O O . HIS A 1 180 ? 11.427 -1.070 5.765 1.00 93.06 180 HIS A O 1
ATOM 1401 N N . ALA A 1 181 ? 10.680 0.758 6.826 1.00 94.38 181 ALA A N 1
ATOM 1402 C CA . ALA A 1 181 ? 11.397 1.697 5.960 1.00 94.38 181 ALA A CA 1
ATOM 1403 C C . ALA A 1 181 ? 12.927 1.486 5.946 1.00 94.38 181 ALA A C 1
ATOM 1405 O O . ALA A 1 181 ? 13.495 1.541 4.857 1.00 94.38 181 ALA A O 1
ATOM 1406 N N . PRO A 1 182 ? 13.606 1.197 7.081 1.00 93.88 182 PRO A N 1
ATOM 1407 C CA . PRO A 1 182 ? 15.064 1.021 7.088 1.00 93.88 182 PRO A CA 1
ATOM 1408 C C . PRO A 1 182 ? 15.570 -0.159 6.249 1.00 93.88 182 PRO A C 1
ATOM 1410 O O . PRO A 1 182 ? 16.687 -0.104 5.746 1.00 93.88 182 PRO A O 1
ATOM 1413 N N . ASP A 1 183 ? 14.743 -1.196 6.095 1.00 90.06 183 ASP A N 1
ATOM 1414 C CA . ASP A 1 183 ? 15.073 -2.433 5.378 1.00 90.06 183 ASP A CA 1
ATOM 1415 C C . ASP A 1 183 ? 14.337 -2.518 4.026 1.00 90.06 183 ASP A C 1
ATOM 1417 O O . ASP A 1 183 ? 14.218 -3.593 3.435 1.00 90.06 183 ASP A O 1
ATOM 1421 N N . ALA A 1 184 ? 13.773 -1.402 3.549 1.00 92.56 184 ALA A N 1
ATOM 1422 C CA . ALA A 1 184 ? 13.051 -1.371 2.289 1.00 92.56 184 ALA A CA 1
ATOM 1423 C C . ALA A 1 184 ? 14.017 -1.564 1.115 1.00 92.56 184 ALA A C 1
ATOM 1425 O O . ALA A 1 184 ? 14.970 -0.809 0.931 1.00 92.56 184 ALA A O 1
ATOM 1426 N N . GLU A 1 185 ? 13.715 -2.547 0.274 1.00 91.00 185 GLU A N 1
ATOM 1427 C CA . GLU A 1 185 ? 14.425 -2.804 -0.975 1.00 91.00 185 GLU A CA 1
ATOM 1428 C C . GLU A 1 185 ? 13.474 -2.571 -2.150 1.00 91.00 185 GLU A C 1
ATOM 1430 O O . GLU A 1 185 ? 12.286 -2.914 -2.040 1.00 91.00 185 GLU A O 1
ATOM 1435 N N . PRO A 1 186 ? 13.947 -2.022 -3.283 1.00 88.25 186 PRO A N 1
ATOM 1436 C CA . PRO A 1 186 ? 13.151 -1.981 -4.498 1.00 88.25 186 PRO A CA 1
ATOM 1437 C C . PRO A 1 186 ? 12.604 -3.372 -4.809 1.00 88.25 186 PRO A C 1
ATOM 1439 O O . PRO A 1 186 ? 13.310 -4.377 -4.694 1.00 88.25 186 PRO A O 1
ATOM 1442 N N . GLY A 1 187 ? 11.325 -3.439 -5.178 1.00 82.06 187 GLY A N 1
ATOM 1443 C CA . GLY A 1 187 ? 10.756 -4.659 -5.730 1.00 82.06 187 GLY A CA 1
ATOM 1444 C C . GLY A 1 187 ? 11.506 -5.075 -6.983 1.00 82.06 187 GLY A C 1
ATOM 1445 O O . GLY A 1 187 ? 12.383 -4.366 -7.479 1.00 82.06 187 GLY A O 1
ATOM 1446 N N . TYR A 1 188 ? 11.149 -6.240 -7.505 1.00 70.50 188 TYR A N 1
ATOM 1447 C CA . TYR A 1 188 ? 11.759 -6.741 -8.720 1.00 70.50 188 TYR A CA 1
ATOM 1448 C C . TYR A 1 188 ? 11.497 -5.773 -9.880 1.00 70.50 188 TYR A C 1
ATOM 1450 O O . TYR A 1 188 ? 10.448 -5.794 -10.520 1.00 70.50 188 TYR A O 1
ATOM 1458 N N . LEU A 1 189 ? 12.465 -4.897 -10.141 1.00 56.97 189 LEU A N 1
ATOM 1459 C CA . LEU A 1 189 ? 12.593 -4.221 -11.415 1.00 56.97 189 LEU A CA 1
ATOM 1460 C C . LEU A 1 189 ? 12.815 -5.331 -12.438 1.00 56.97 189 LEU A C 1
ATOM 1462 O O . LEU A 1 189 ? 13.632 -6.225 -12.193 1.00 56.97 189 LEU A O 1
ATOM 1466 N N . ARG A 1 190 ? 12.096 -5.291 -13.569 1.00 53.97 190 ARG A N 1
ATOM 1467 C CA . ARG A 1 190 ? 12.500 -6.063 -14.750 1.00 53.97 190 ARG A CA 1
ATOM 1468 C C . ARG A 1 190 ? 13.995 -5.823 -14.915 1.00 53.97 190 ARG A C 1
ATOM 1470 O O . ARG A 1 190 ? 14.410 -4.679 -15.057 1.00 53.97 190 ARG A O 1
ATOM 1477 N N . VAL A 1 191 ? 14.748 -6.896 -14.729 1.00 43.03 191 VAL A N 1
ATOM 1478 C CA . VAL A 1 191 ? 16.202 -7.000 -14.711 1.00 43.03 191 VAL A CA 1
ATOM 1479 C C . VAL A 1 191 ? 16.889 -5.809 -15.391 1.00 43.03 191 VAL A C 1
ATOM 1481 O O . VAL A 1 191 ? 16.996 -5.770 -16.610 1.00 43.03 191 VAL A O 1
ATOM 1484 N N . TRP A 1 192 ? 17.402 -4.862 -14.604 1.00 38.78 192 TRP A N 1
ATOM 1485 C CA . TRP A 1 192 ? 18.629 -4.190 -15.009 1.00 38.78 192 TRP A CA 1
ATOM 1486 C C . TRP A 1 192 ? 19.759 -5.033 -14.437 1.00 38.78 192 TRP A C 1
ATOM 1488 O O . TRP A 1 192 ? 19.956 -5.095 -13.223 1.00 38.78 192 TRP A O 1
ATOM 1498 N N . GLN A 1 193 ? 20.455 -5.747 -15.321 1.00 33.41 193 GLN A N 1
ATOM 1499 C CA . GLN A 1 193 ? 21.844 -6.088 -15.053 1.00 33.41 193 GLN A CA 1
ATOM 1500 C C . GLN A 1 193 ? 22.567 -4.746 -14.886 1.00 33.41 193 GLN A C 1
ATOM 1502 O O . GLN A 1 193 ? 22.580 -3.946 -15.822 1.00 33.41 193 GLN A O 1
ATOM 1507 N N . PHE A 1 194 ? 23.056 -4.468 -13.678 1.00 36.16 194 PHE A N 1
ATOM 1508 C CA . PHE A 1 194 ? 24.104 -3.469 -13.485 1.00 36.16 194 PHE A CA 1
ATOM 1509 C C . PHE A 1 194 ? 25.423 -4.022 -14.024 1.00 36.16 194 PHE A C 1
ATOM 1511 O O . PHE A 1 194 ? 25.661 -5.240 -13.832 1.00 36.16 194 PHE A O 1
#

pLDDT: mean 82.5, std 16.89, range [33.41, 98.44]

Foldseek 3Di:
DDDDDPPPDPDPFFDKWKFKWFWDAKDWDAQDLDPPFDGAPTKIWTWTAGDGTPDDDDDDPTATEIAGHNPYDPLLLQFRMKIFIWGDDPVHIYTWAPDIANWAAFLVGFIKWAFPDDPPPPDPLQVQWAKTFGNAFTDTHPYDDDPVCVVVDDDPRRTRDGRDGIHHTMHTSNVSCVVPVVVTDGHDDRDDPD

Radius of gyration: 18.26 Å; Cα contacts (8 Å, |Δi|>4): 387; chains: 1; bounding box: 55×33×53 Å

Mean predicted aligned error: 8.18 Å

Organism: NCBI:txid1132694

Solvent-accessible surface area (backbone atoms only — not comparable to full-atom values): 11269 Å² total; per-residue (Å²): 136,80,82,82,81,80,76,84,64,86,78,75,77,62,55,63,32,27,33,34,24,37,59,65,43,59,40,80,44,84,39,82,71,61,93,94,45,85,68,42,80,22,27,34,41,41,31,24,39,71,76,43,69,76,37,70,56,89,74,69,77,67,40,64,34,40,47,53,33,82,76,52,73,61,77,30,75,54,23,35,27,26,39,40,34,32,28,52,47,100,89,54,30,29,33,21,55,91,41,57,41,39,35,44,52,24,65,87,73,48,46,29,30,34,60,68,78,58,99,80,68,81,52,85,67,59,80,61,44,35,74,39,48,38,60,51,57,38,56,58,36,88,47,66,68,58,74,80,48,58,71,64,60,90,51,99,76,51,51,54,57,64,66,42,41,68,31,80,54,12,34,42,48,69,56,51,47,71,71,43,60,89,75,62,41,74,27,69,64,81,71,73,83,127

Secondary structure (DSSP, 8-state):
-PPP-------PPPPEEEEEEEEEEEEE------TTSPPPSEEEEEEEEEEEEEESSPPPSSEEEEEEESSSS-GGGGBSEEEEEEE--SS-EEEEEEEEEE-EEBTTS-EEE-----TT--SGGGGG-EEEEBSS---B--SPPPTTGGGS---TT-SS-TT--EEEEEEEHHHHHHHHGGG--B---S----

Sequence (194 aa):
MQAADVSSGPVAAPPLAIFVGRLLSIEEVDTDCGENCAPFDSGYVLVYQPLKSMEGGPLPSPVRVQFFGHYGLPSFARFDTALLFVFLGEHQDVLARYLGFPVAQTADGRWAYCPDTHPDDTSPRDRSLARITFARKVEATDAEIPQDDARHRFTRRDAMRPGIRHCAAGMHAEDLVRLHAPDAEPGYLRVWQF

Nearest PDB structures (foldseek):
  3rd4-assembly5_D  TM=4.480E-01  e=5.545E-01  Proteus penneri ATCC 35198
  7okn-assembly1_A  TM=2.576E-01  e=9.503E-01  Salmonella enterica
  7spc-assembly1_EF1  TM=2.656E-01  e=1.628E+00  Salmonella enterica subsp. enterica serovar Typhi
  3oc9-assembly1_A  TM=1.651E-01  e=2.374E+00  Entamoeba histolytica HM-1:IMSS
  6ymn-assembly2_DDD  TM=1.841E-01  e=5.932E+00  Streptomyces koyangensis